Protein AF-A0A7J9QT42-F1 (afdb_monomer)

pLDDT: mean 83.22, std 17.64, range [26.28, 98.44]

Foldseek 3Di:
DDDDDDDDPPDPPPDPDPFDWDKDWDAWLVRQWIKIWTWTAADAQDKTWTKIATAGPVVRHGFAWWFKFKFKDFPPHTPGDRDPTDIGRRRIDGGDIDHHNDFGKMKMKMWTQDGPPHGDPIIMDIDIDGHDPPDPLDDQPLVLLVVLLCDLVVVDDPVVNLVVVLVCVVVSSDDAPDDDADADPDPDQDNVLSVVSNCSSVVNDDPNSNSVSVNVCVNNPVRDRPPPQPWWKKKWWKDFPDPPWDWTFMWIWTDGPLWIKIKTAQIATDDDPWKFKWQAQDQADPGIDTQGTDPDNGGMDMTTDHSPDDCVRRQKIWTAGPVVRDTSIITGIDTDDD

Secondary structure (DSSP, 8-state):
-------------------PPEEEEEE-TTSS-EEEEEE--PPTTSEEEEEEEEEETTTTEE--SEEEEEEEEETTEEEE-PPPPEEESSSEEEEEEEE--SSEEEEEEEEEEEETTEEEEEEEEEEEEEESS--------HHHHHHHHHHHTTSS-HHHHHHHHHHHHHTTSS-----PPP-----S--HHHHHHHHHHHTTSS-HHHHHHHHHHHHHTTSS-------EEEEEEEEEESSSSS-EEEEEEEEEETTEEEEEEEEEEE---SSEEEEEESSSSSSSEEEEEE---SBS-EEEEEPTT--TTT--EEEEEETTTTEEEEEEE-EEPP-

Nearest PDB structures (foldseek):
  1x5f-assembly1_A  TM=4.318E-01  e=1.222E-01  Homo sapiens
  7ad7-assembly1_B  TM=2.669E-01  e=3.971E-02  Homo sapiens
  1bpv-assembly1_A  TM=4.746E-01  e=1.098E+00  Homo sapiens
  6mol-assembly1_C  TM=3.872E-01  e=7.150E+00  Homo sapiens
  6mol-assembly1_B  TM=3.545E-01  e=5.185E+00  Homo sapiens

Radius of gyration: 27.99 Å; Cα contacts (8 Å, |Δi|>4): 703; chains: 1; bounding box: 62×61×81 Å

Mean predicted aligned error: 18.2 Å

Sequence (338 aa):
MNLLFLAAISLVMVGIMPAFAESQTHSTDGGTLDVKLDYDEIIPGELTTLRTDFINPQTQKTQVHIDWTFSVSKDGEIIWGPTQLSHTSEGFLKNLRYEFESEGLYTIEFGVEGILFQPIPQEVVSFDIAVGDVVPSSAIPEWIKNNAGWWADGTITDSDFLTGIQYLIQQDILSVPQTSVTEGQEKEIPDWIKNNAGWWSQGQISDDDFLNGIQYLIGIGLITVEQQLQTQTLAGEFEDADFIHKTSGTAIVTIAGDSKTLDLTNFETLNGPDLYVYMSADKSNKDFVELGRLDKFKGDQSYNMPDSVDIVKYHNVLIWCQAFGVLFGSAELSVVGN

Solvent-accessible surface area (backbone atoms only — not comparable to full-atom values): 18867 Å² total; per-residue (Å²): 144,84,85,81,82,79,84,78,82,80,78,82,75,84,69,84,74,76,88,65,64,49,74,51,74,46,56,25,60,75,58,72,33,29,40,34,42,36,32,60,85,62,53,64,68,39,77,37,55,47,32,34,39,33,25,29,69,90,76,75,40,71,35,44,27,34,30,33,31,43,32,36,25,45,89,90,40,78,78,39,68,68,47,73,83,39,78,32,70,77,14,51,38,83,78,43,65,51,62,45,75,54,68,41,61,31,39,38,38,38,38,38,41,26,48,72,90,38,78,49,78,78,29,44,36,72,47,80,43,58,24,61,94,44,72,64,80,61,78,73,56,67,73,57,34,53,52,28,31,34,41,46,75,61,78,41,52,71,69,58,52,47,52,50,52,39,50,32,40,75,67,72,61,41,86,64,76,89,71,72,70,46,100,48,93,65,88,69,85,60,68,67,49,42,50,39,28,34,36,35,45,68,54,70,42,53,72,65,65,40,42,55,43,52,40,49,37,32,20,38,59,78,33,75,69,82,76,75,50,70,66,49,43,30,38,16,60,37,38,50,60,50,96,79,33,51,26,37,33,36,42,34,37,44,33,40,73,78,47,37,38,39,37,33,38,75,23,37,41,65,89,64,98,42,40,28,36,30,36,9,60,51,104,56,92,84,54,66,46,81,58,43,69,60,88,60,54,58,47,68,51,74,38,67,45,64,72,87,63,55,59,84,59,32,34,23,42,34,40,34,28,67,88,76,74,43,70,33,19,39,18,59,51,41,78,58,85,130

Structure (mmCIF, N/CA/C/O backbone):
data_AF-A0A7J9QT42-F1
#
_entry.id   AF-A0A7J9QT42-F1
#
loop_
_atom_site.group_PDB
_atom_site.id
_atom_site.type_symbol
_atom_site.label_atom_id
_atom_site.label_alt_id
_atom_site.label_comp_id
_atom_site.label_asym_id
_atom_site.label_entity_id
_atom_site.label_seq_id
_atom_site.pdbx_PDB_ins_code
_atom_site.Cartn_x
_atom_site.Cartn_y
_atom_site.Cartn_z
_atom_site.occupancy
_atom_site.B_iso_or_equiv
_atom_site.auth_seq_id
_atom_site.auth_comp_id
_atom_site.auth_asym_id
_atom_site.auth_atom_id
_atom_site.pdbx_PDB_model_num
ATOM 1 N N . MET A 1 1 ? 20.328 31.662 38.751 1.00 43.38 1 MET A N 1
ATOM 2 C CA . MET A 1 1 ? 18.921 31.811 39.171 1.00 43.38 1 MET A CA 1
ATOM 3 C C . MET A 1 1 ? 18.332 33.000 38.431 1.00 43.38 1 MET A C 1
ATOM 5 O O . MET A 1 1 ? 18.681 34.121 38.767 1.00 43.38 1 MET A O 1
ATOM 9 N N . ASN A 1 2 ? 17.597 32.705 37.352 1.00 32.62 2 ASN A N 1
ATOM 10 C CA . ASN A 1 2 ? 16.559 33.494 36.663 1.00 32.62 2 ASN A CA 1
ATOM 11 C C . ASN A 1 2 ? 16.553 33.112 35.180 1.00 32.62 2 ASN A C 1
ATOM 13 O O . ASN A 1 2 ? 17.305 33.661 34.380 1.00 32.62 2 ASN A O 1
ATOM 17 N N . LEU A 1 3 ? 15.709 32.134 34.850 1.00 35.22 3 LEU A N 1
ATOM 18 C CA . LEU A 1 3 ? 15.287 31.852 33.485 1.00 35.22 3 LEU A CA 1
ATOM 19 C C . LEU A 1 3 ? 14.053 32.719 33.202 1.00 35.22 3 LEU A C 1
ATOM 21 O O . LEU A 1 3 ? 13.015 32.543 33.835 1.00 35.22 3 LEU A O 1
ATOM 25 N N . LEU A 1 4 ? 14.182 33.658 32.269 1.00 36.31 4 LEU A N 1
ATOM 26 C CA . LEU A 1 4 ? 13.060 34.275 31.567 1.00 36.31 4 LEU A CA 1
ATOM 27 C C . LEU A 1 4 ? 12.814 33.420 30.319 1.00 36.31 4 LEU A C 1
ATOM 29 O O . LEU A 1 4 ? 13.608 33.464 29.383 1.00 36.31 4 LEU A O 1
ATOM 33 N N . PHE A 1 5 ? 11.751 32.616 30.317 1.00 33.97 5 PHE A N 1
ATOM 34 C CA . PHE A 1 5 ? 11.263 31.971 29.099 1.00 33.97 5 PHE A CA 1
ATOM 35 C C . PHE A 1 5 ? 10.480 33.007 28.281 1.00 33.97 5 PHE A C 1
ATOM 37 O O . PHE A 1 5 ? 9.412 33.454 28.696 1.00 33.97 5 PHE A O 1
ATOM 44 N N . LEU A 1 6 ? 11.022 33.399 27.125 1.00 35.03 6 LEU A N 1
ATOM 45 C CA . LEU A 1 6 ? 10.239 34.002 26.048 1.00 35.03 6 LEU A CA 1
ATOM 46 C C . LEU A 1 6 ? 9.456 32.877 25.360 1.00 35.03 6 LEU A C 1
ATOM 48 O O . LEU A 1 6 ? 10.056 31.954 24.812 1.00 35.03 6 LEU A O 1
ATOM 52 N N . ALA A 1 7 ? 8.129 32.961 25.375 1.00 33.72 7 ALA A N 1
ATOM 53 C CA . ALA A 1 7 ? 7.276 32.128 24.541 1.00 33.72 7 ALA A CA 1
ATOM 54 C C . ALA A 1 7 ? 7.385 32.605 23.083 1.00 33.72 7 ALA A C 1
ATOM 56 O O . ALA A 1 7 ? 6.950 33.709 22.750 1.00 33.72 7 ALA A O 1
ATOM 57 N N . ALA A 1 8 ? 7.985 31.786 22.220 1.00 32.12 8 ALA A N 1
ATOM 58 C CA . ALA A 1 8 ? 7.904 31.955 20.777 1.00 32.12 8 ALA A CA 1
ATOM 59 C C . ALA A 1 8 ? 6.549 31.406 20.309 1.00 32.12 8 ALA A C 1
ATOM 61 O O . ALA A 1 8 ? 6.324 30.199 20.305 1.00 32.12 8 ALA A O 1
ATOM 62 N N . ILE A 1 9 ? 5.629 32.303 19.953 1.00 34.31 9 ILE A N 1
ATOM 63 C CA . ILE A 1 9 ? 4.395 31.951 19.249 1.00 34.31 9 ILE A CA 1
ATOM 64 C C . ILE A 1 9 ? 4.809 31.556 17.829 1.00 34.31 9 ILE A C 1
ATOM 66 O O . ILE A 1 9 ? 5.161 32.417 17.023 1.00 34.31 9 ILE A O 1
ATOM 70 N N . SER A 1 10 ? 4.820 30.253 17.548 1.00 29.72 10 SER A N 1
ATOM 71 C CA . SER A 1 10 ? 4.985 29.742 16.189 1.00 29.72 10 SER A CA 1
ATOM 72 C C . SER A 1 10 ? 3.700 30.031 15.414 1.00 29.72 10 SER A C 1
ATOM 74 O O . SER A 1 10 ? 2.659 29.418 15.643 1.00 29.72 10 SER A O 1
ATOM 76 N N . LEU A 1 11 ? 3.760 31.043 14.552 1.00 30.55 11 LEU A N 1
ATOM 77 C CA . LEU A 1 11 ? 2.724 31.372 13.587 1.00 30.55 11 LEU A CA 1
ATOM 78 C C . LEU A 1 11 ? 2.738 30.272 12.515 1.00 30.55 11 LEU A C 1
ATOM 80 O O . LEU A 1 11 ? 3.640 30.244 11.679 1.00 30.55 11 LEU A O 1
ATOM 84 N N . VAL A 1 12 ? 1.768 29.356 12.548 1.00 29.81 12 VAL A N 1
ATOM 85 C CA . VAL A 1 12 ? 1.554 28.393 11.460 1.00 29.81 12 VAL A CA 1
ATOM 86 C C . VAL A 1 12 ? 1.118 29.185 10.228 1.00 29.81 12 VAL A C 1
ATOM 88 O O . VAL A 1 12 ? -0.026 29.616 10.101 1.00 29.81 12 VAL A O 1
ATOM 91 N N . MET A 1 13 ? 2.079 29.441 9.346 1.00 26.28 13 MET A N 1
ATOM 92 C CA . MET A 1 13 ? 1.854 29.903 7.983 1.00 26.28 13 MET A CA 1
ATOM 93 C C . MET A 1 13 ? 1.121 28.773 7.252 1.00 26.28 13 MET A C 1
ATOM 95 O O . MET A 1 13 ? 1.737 27.782 6.869 1.00 26.28 13 MET A O 1
ATOM 99 N N . VAL A 1 14 ? -0.197 28.898 7.083 1.00 33.19 14 VAL A N 1
ATOM 100 C CA . VAL A 1 14 ? -0.946 28.083 6.118 1.00 33.19 14 VAL A CA 1
ATOM 101 C C . VAL A 1 14 ? -0.526 28.568 4.731 1.00 33.19 14 VAL A C 1
ATOM 103 O O . VAL A 1 14 ? -1.093 29.509 4.177 1.00 33.19 14 VAL A O 1
ATOM 106 N N . GLY A 1 15 ? 0.562 27.993 4.224 1.00 26.67 15 GLY A N 1
ATOM 107 C CA . GLY A 1 15 ? 0.967 28.143 2.837 1.00 26.67 15 GLY A CA 1
ATOM 108 C C . GLY A 1 15 ? 0.016 27.331 1.971 1.00 26.67 15 GLY A C 1
ATOM 109 O O . GLY A 1 15 ? -0.089 26.122 2.140 1.00 26.67 15 GLY A O 1
ATOM 110 N N . ILE A 1 16 ? -0.680 27.997 1.055 1.00 31.25 16 ILE A N 1
ATOM 111 C CA . ILE A 1 16 ? -1.372 27.344 -0.056 1.00 31.25 16 ILE A CA 1
ATOM 112 C C . ILE A 1 16 ? -0.267 26.666 -0.874 1.00 31.25 16 ILE A C 1
ATOM 114 O O . ILE A 1 16 ? 0.503 27.360 -1.542 1.00 31.25 16 ILE A O 1
ATOM 118 N N . MET A 1 17 ? -0.107 25.347 -0.750 1.00 28.53 17 MET A N 1
ATOM 119 C CA . MET A 1 17 ? 0.824 24.623 -1.612 1.00 28.53 17 MET A CA 1
ATOM 120 C C . MET A 1 17 ? 0.291 24.702 -3.049 1.00 28.53 17 MET A C 1
ATOM 122 O O . MET A 1 17 ? -0.900 24.468 -3.260 1.00 28.53 17 MET A O 1
ATOM 12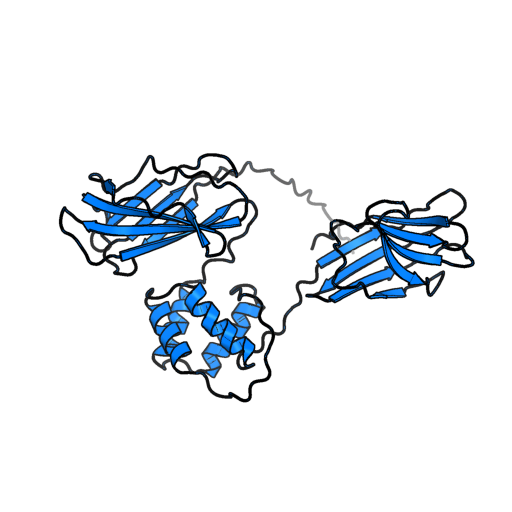6 N N . PRO A 1 18 ? 1.109 25.091 -4.039 1.00 33.00 18 PRO A N 1
ATOM 127 C CA . PRO A 1 18 ? 0.708 24.955 -5.430 1.00 33.00 18 PRO A CA 1
ATOM 128 C C . PRO A 1 18 ? 0.514 23.465 -5.736 1.00 33.00 18 PRO A C 1
ATOM 130 O O . PRO A 1 18 ? 1.342 22.653 -5.332 1.00 33.00 18 PRO A O 1
ATOM 133 N N . ALA A 1 19 ? -0.567 23.119 -6.438 1.00 41.44 19 ALA A N 1
ATOM 134 C CA . ALA A 1 19 ? -0.755 21.790 -7.010 1.00 41.44 19 ALA A CA 1
ATOM 135 C C . ALA A 1 19 ? 0.448 21.492 -7.918 1.00 41.44 19 ALA A C 1
ATOM 137 O O . ALA A 1 19 ? 0.629 22.142 -8.952 1.00 41.44 19 ALA A O 1
ATOM 138 N N . PHE A 1 20 ? 1.334 20.598 -7.485 1.00 47.94 20 PHE A N 1
ATOM 139 C CA . PHE A 1 20 ? 2.445 20.147 -8.310 1.00 47.94 20 PHE A CA 1
ATOM 140 C C . PHE A 1 20 ? 1.930 19.025 -9.209 1.00 47.94 20 PHE A C 1
ATOM 142 O O . PHE A 1 20 ? 1.307 18.088 -8.723 1.00 47.94 20 PHE A O 1
ATOM 149 N N . ALA A 1 21 ? 2.177 19.138 -10.515 1.00 62.53 21 ALA A N 1
ATOM 150 C CA . ALA A 1 21 ? 2.006 18.019 -11.430 1.00 62.53 21 ALA A CA 1
ATOM 151 C C . ALA A 1 21 ? 3.017 16.923 -11.061 1.00 62.53 21 ALA A C 1
ATOM 153 O O . ALA A 1 21 ? 4.202 17.219 -10.869 1.00 62.53 21 ALA A O 1
ATOM 154 N N . GLU A 1 22 ? 2.553 15.684 -10.958 1.00 75.81 22 GLU A N 1
ATOM 155 C CA . GLU A 1 22 ? 3.405 14.519 -10.767 1.00 75.81 22 GLU A CA 1
ATOM 156 C C . GLU A 1 22 ? 4.055 14.132 -12.101 1.00 75.81 22 GLU A C 1
ATOM 158 O O . GLU A 1 22 ? 3.459 14.299 -13.168 1.00 75.81 22 GLU A O 1
ATOM 163 N N . SER A 1 23 ? 5.305 13.667 -12.050 1.00 83.94 23 SER A N 1
ATOM 164 C CA . SER A 1 23 ? 6.109 13.334 -13.228 1.00 83.94 23 SER A CA 1
ATOM 165 C C . SER A 1 23 ? 6.938 12.086 -12.957 1.00 83.94 23 SER A C 1
ATOM 167 O O . SER A 1 23 ? 7.770 12.086 -12.052 1.00 83.94 23 SER A O 1
ATOM 169 N N . GLN A 1 24 ? 6.793 11.075 -13.807 1.00 85.19 24 GLN A N 1
ATOM 170 C CA . GLN A 1 24 ? 7.558 9.828 -13.764 1.00 85.19 24 GLN A CA 1
ATOM 171 C C . GLN A 1 24 ? 8.215 9.578 -15.130 1.00 85.19 24 GLN A C 1
ATOM 173 O O . GLN A 1 24 ? 7.735 10.048 -16.163 1.00 85.19 24 GLN A O 1
ATOM 178 N N . THR A 1 25 ? 9.359 8.895 -15.171 1.00 88.44 25 THR A N 1
ATOM 179 C CA . THR A 1 25 ? 10.014 8.512 -16.434 1.00 88.44 25 THR A CA 1
ATOM 180 C C . THR A 1 25 ? 10.670 7.157 -16.273 1.00 88.44 25 THR A C 1
ATOM 182 O O . THR A 1 25 ? 11.618 7.037 -15.503 1.00 88.44 25 THR A O 1
ATOM 185 N N . HIS A 1 26 ? 10.172 6.163 -17.001 1.00 84.81 26 HIS A N 1
ATOM 186 C CA . HIS A 1 26 ? 10.660 4.786 -16.969 1.00 84.81 26 HIS A CA 1
ATOM 187 C C . HIS A 1 26 ? 11.085 4.362 -18.374 1.00 84.81 26 HIS A C 1
ATOM 189 O O . HIS A 1 26 ? 10.510 4.818 -19.364 1.00 84.81 26 HIS A O 1
ATOM 195 N N . SER A 1 27 ? 12.087 3.494 -18.467 1.00 84.94 27 SER A N 1
ATOM 196 C CA . SER A 1 27 ? 12.436 2.849 -19.731 1.00 84.94 27 SER A CA 1
ATOM 197 C C . SER A 1 27 ? 11.481 1.691 -20.005 1.00 84.94 27 SER A C 1
ATOM 199 O O . SER A 1 27 ? 10.992 1.050 -19.075 1.00 84.94 27 SER A O 1
ATOM 201 N N . THR A 1 28 ? 11.226 1.412 -21.279 1.00 84.88 28 THR A N 1
ATOM 202 C CA . THR A 1 28 ? 10.598 0.155 -21.681 1.00 84.88 28 THR A CA 1
ATOM 203 C C . THR A 1 28 ? 11.476 -1.032 -21.284 1.00 84.88 28 THR A C 1
ATOM 205 O O . THR A 1 28 ? 12.697 -0.899 -21.185 1.00 84.88 28 THR A O 1
ATOM 208 N N . ASP A 1 29 ? 10.875 -2.199 -21.069 1.00 76.94 29 ASP A N 1
ATOM 209 C CA . ASP A 1 29 ? 11.569 -3.440 -20.688 1.00 76.94 29 ASP A CA 1
ATOM 210 C C . ASP A 1 29 ? 12.651 -3.879 -21.698 1.00 76.94 29 ASP A C 1
ATOM 212 O O . ASP A 1 29 ? 13.685 -4.433 -21.318 1.00 76.94 29 ASP A O 1
ATOM 216 N N . GLY A 1 30 ? 12.467 -3.579 -22.987 1.00 77.56 30 GLY A N 1
ATOM 217 C CA . GLY A 1 30 ? 13.496 -3.750 -24.019 1.00 77.56 30 GLY A CA 1
ATOM 218 C C . GLY A 1 30 ? 14.500 -2.593 -24.125 1.00 77.56 30 GLY A C 1
ATOM 219 O O . GLY A 1 30 ? 15.483 -2.695 -24.862 1.00 77.56 30 GLY A O 1
ATOM 220 N N . GLY A 1 31 ? 14.292 -1.501 -23.384 1.00 81.44 31 GLY A N 1
ATOM 221 C CA . GLY A 1 31 ? 15.165 -0.328 -23.326 1.00 81.44 31 GLY A CA 1
ATOM 222 C C . GLY A 1 31 ? 15.189 0.504 -24.609 1.00 81.44 31 GLY A C 1
ATOM 223 O O . GLY A 1 31 ? 16.069 1.355 -24.776 1.00 81.44 31 GLY A O 1
ATOM 224 N N . THR A 1 32 ? 14.266 0.261 -25.545 1.00 90.12 32 THR A N 1
ATOM 225 C CA . THR A 1 32 ? 14.218 0.995 -26.814 1.00 90.12 32 THR A CA 1
ATOM 226 C C . THR A 1 32 ? 13.742 2.434 -26.614 1.00 90.12 32 THR A C 1
ATOM 228 O O . THR A 1 32 ? 14.185 3.329 -27.345 1.00 90.12 32 THR A O 1
ATOM 231 N N . LEU A 1 33 ? 12.874 2.680 -25.627 1.00 91.88 33 LEU A N 1
ATOM 232 C CA . LEU A 1 33 ? 12.333 4.002 -25.316 1.00 91.88 33 LEU A CA 1
ATOM 233 C C . LEU A 1 33 ? 12.404 4.310 -23.824 1.00 91.88 33 LEU A C 1
ATOM 235 O O . LEU A 1 33 ? 12.194 3.436 -22.995 1.00 91.88 33 LEU A O 1
ATOM 239 N N . ASP A 1 34 ? 12.600 5.586 -23.506 1.00 89.50 34 ASP A N 1
ATOM 240 C CA . ASP A 1 34 ? 12.162 6.153 -22.233 1.00 89.50 34 ASP A CA 1
ATOM 241 C C . ASP A 1 34 ? 10.754 6.721 -22.436 1.00 89.50 34 ASP A C 1
ATOM 243 O O . ASP A 1 34 ? 10.485 7.396 -23.432 1.00 89.50 34 ASP A O 1
ATOM 247 N N . VAL A 1 35 ? 9.843 6.471 -21.504 1.00 93.00 35 VAL A N 1
ATOM 248 C CA . VAL A 1 35 ? 8.490 7.024 -21.520 1.00 93.00 35 VAL A CA 1
ATOM 249 C C . VAL A 1 35 ? 8.325 7.908 -20.302 1.00 93.00 35 VAL A C 1
ATOM 251 O O . VAL A 1 35 ? 8.530 7.480 -19.169 1.00 93.00 35 VAL A O 1
ATOM 254 N N . LY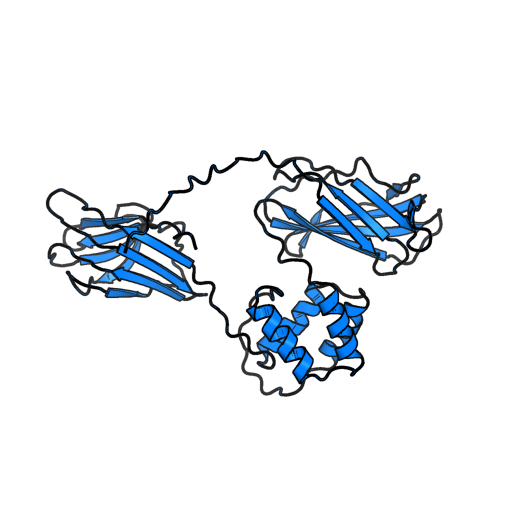S A 1 36 ? 7.975 9.168 -20.544 1.00 93.19 36 LYS A N 1
ATOM 255 C CA . LYS A 1 36 ? 7.668 10.141 -19.502 1.00 93.19 36 LYS A CA 1
ATOM 256 C C . LYS A 1 36 ? 6.164 10.280 -19.367 1.00 93.19 36 LYS A C 1
ATOM 258 O O . LYS A 1 36 ? 5.483 10.467 -20.371 1.00 93.19 36 LYS A O 1
ATOM 263 N N . LEU A 1 37 ? 5.672 10.235 -18.137 1.00 93.69 37 LEU A N 1
ATOM 264 C CA . LEU A 1 37 ? 4.279 10.450 -17.782 1.00 93.69 37 LEU A CA 1
ATOM 265 C C . LEU A 1 37 ? 4.177 11.660 -16.853 1.00 93.69 37 LEU A C 1
ATOM 267 O O . LEU A 1 37 ? 4.793 11.668 -15.792 1.00 93.69 37 LEU A O 1
ATOM 271 N N . ASP A 1 38 ? 3.367 12.646 -17.232 1.00 90.75 38 ASP A N 1
ATOM 272 C CA . ASP A 1 38 ? 2.987 13.771 -16.382 1.00 90.75 38 ASP A CA 1
ATOM 273 C C . ASP A 1 38 ? 1.472 13.793 -16.163 1.00 90.75 38 ASP A C 1
ATOM 275 O O . ASP A 1 38 ? 0.692 13.703 -17.118 1.00 90.75 38 ASP A O 1
ATOM 279 N N . TYR A 1 39 ? 1.042 14.033 -14.929 1.00 91.31 39 TYR A N 1
ATOM 280 C CA . TYR A 1 39 ? -0.367 14.227 -14.596 1.00 91.31 39 TYR A CA 1
ATOM 281 C C . TYR A 1 39 ? -0.543 15.254 -13.480 1.00 91.31 39 TYR A C 1
ATOM 283 O O . TYR A 1 39 ? 0.368 15.527 -12.707 1.00 91.31 39 TYR A O 1
ATOM 291 N N . ASP A 1 40 ? -1.704 15.899 -13.464 1.00 86.81 40 ASP A N 1
ATOM 292 C CA . ASP A 1 40 ? -2.096 16.784 -12.366 1.00 86.81 40 ASP A CA 1
ATOM 293 C C . ASP A 1 40 ? -2.771 15.950 -11.264 1.00 86.81 40 ASP A C 1
ATOM 295 O O . ASP A 1 40 ? -3.050 14.770 -11.476 1.00 86.81 40 ASP A O 1
ATOM 299 N N . GLU A 1 41 ? -3.045 16.558 -10.110 1.00 83.88 41 GLU A N 1
ATOM 300 C CA . GLU A 1 41 ? -3.772 15.915 -9.007 1.00 83.88 41 GLU A CA 1
ATOM 301 C C . GLU A 1 41 ? -5.000 15.132 -9.504 1.00 83.88 41 GLU A C 1
ATOM 303 O O . GLU A 1 41 ? -5.803 15.637 -10.297 1.00 83.88 41 GLU A O 1
ATOM 308 N N . ILE A 1 42 ? -5.126 13.885 -9.047 1.00 88.06 42 ILE A N 1
ATOM 309 C CA . ILE A 1 42 ? -6.192 12.980 -9.470 1.00 88.06 42 ILE A CA 1
ATOM 310 C C . ILE A 1 42 ? -7.343 13.064 -8.480 1.00 88.06 42 ILE A C 1
ATOM 312 O O . ILE A 1 42 ? -7.198 12.712 -7.311 1.00 88.06 42 ILE A O 1
ATOM 316 N N . ILE A 1 43 ? -8.506 13.469 -8.982 1.00 87.06 43 ILE A N 1
ATOM 317 C CA . ILE A 1 43 ? -9.758 13.484 -8.230 1.00 87.06 43 ILE A CA 1
ATOM 318 C C . ILE A 1 43 ? -10.565 12.242 -8.639 1.00 87.06 43 ILE A C 1
ATOM 320 O O . ILE A 1 43 ? -10.905 12.116 -9.820 1.00 87.06 43 ILE A O 1
ATOM 324 N N . PRO A 1 44 ? -10.879 11.317 -7.709 1.00 89.19 44 PRO A N 1
ATOM 325 C CA . PRO A 1 44 ? -11.696 10.149 -8.019 1.00 89.19 44 PRO A CA 1
ATOM 326 C C . PRO A 1 44 ? -13.034 10.520 -8.674 1.00 89.19 44 PRO A C 1
ATOM 328 O O . PRO A 1 44 ? -13.746 11.405 -8.196 1.00 89.19 44 PRO A O 1
ATOM 331 N N . GLY A 1 45 ? -13.387 9.831 -9.759 1.00 87.25 45 GLY A N 1
ATOM 332 C CA . GLY A 1 45 ? -14.597 10.086 -10.549 1.00 87.25 45 GLY A CA 1
ATOM 333 C C . GLY A 1 45 ? -14.510 11.291 -11.496 1.00 87.25 45 GLY A C 1
ATOM 334 O O . GLY A 1 45 ? -15.510 11.654 -12.115 1.00 87.25 45 GLY A O 1
ATOM 335 N N . GLU A 1 46 ? -13.340 11.926 -11.631 1.00 93.19 46 GLU A N 1
ATOM 336 C CA . GLU A 1 46 ? -13.083 12.942 -12.655 1.00 93.19 46 GLU A CA 1
ATOM 337 C C . GLU A 1 46 ? -12.079 12.449 -13.711 1.00 93.19 46 GLU A C 1
ATOM 339 O O . GLU A 1 46 ? -11.227 11.594 -13.468 1.00 93.19 46 GLU A O 1
ATOM 344 N N . LEU A 1 47 ? -12.178 13.002 -14.926 1.00 94.56 47 LEU A N 1
ATOM 345 C CA . LEU A 1 47 ? -11.238 12.700 -16.007 1.00 94.56 47 LEU A CA 1
ATOM 346 C C . LEU A 1 47 ? -9.892 13.391 -15.767 1.00 94.56 47 LEU A C 1
ATOM 348 O O . LEU A 1 47 ? -9.769 14.604 -15.958 1.00 94.56 47 LEU A O 1
ATOM 352 N N . THR A 1 48 ? -8.856 12.600 -15.509 1.00 93.25 48 THR A N 1
ATOM 353 C CA . THR A 1 48 ? -7.467 13.063 -15.445 1.00 93.25 48 THR A CA 1
ATOM 354 C C . THR A 1 48 ? -6.829 13.023 -16.827 1.00 93.25 48 THR A C 1
ATOM 356 O O . THR A 1 48 ? -7.014 12.075 -17.591 1.00 93.25 48 THR A O 1
ATOM 359 N N . THR A 1 49 ? -6.052 14.055 -17.170 1.00 94.75 49 THR A N 1
ATOM 360 C CA . THR A 1 49 ? -5.220 14.044 -18.384 1.00 94.75 49 THR A CA 1
ATOM 361 C C . THR A 1 49 ? -3.850 13.452 -18.077 1.00 94.75 49 THR A C 1
ATOM 363 O O . THR A 1 49 ? -3.105 14.010 -17.278 1.00 94.75 49 THR A O 1
ATOM 366 N N . LEU A 1 50 ? -3.518 12.364 -18.768 1.00 95.19 50 LEU A N 1
ATOM 367 C CA . LEU A 1 50 ? -2.232 11.678 -18.706 1.00 95.19 50 LEU A CA 1
ATOM 368 C C . LEU A 1 50 ? -1.389 12.151 -19.892 1.00 95.19 50 LEU A C 1
ATOM 370 O O . LEU A 1 50 ? -1.669 11.813 -21.043 1.00 95.19 50 LEU A O 1
ATOM 374 N N . ARG A 1 51 ? -0.405 13.013 -19.637 1.00 94.94 51 ARG A N 1
ATOM 375 C CA . ARG A 1 51 ? 0.481 13.543 -20.678 1.00 94.94 51 ARG A CA 1
ATOM 376 C C . ARG A 1 51 ? 1.669 12.606 -20.809 1.00 94.94 51 ARG A C 1
ATOM 378 O O . ARG A 1 51 ? 2.380 12.392 -19.836 1.00 94.94 51 ARG A O 1
ATOM 385 N N . THR A 1 52 ? 1.876 12.062 -22.000 1.00 96.31 52 THR A N 1
ATOM 386 C CA . THR A 1 52 ? 2.926 11.060 -22.228 1.00 96.31 52 THR A CA 1
ATOM 387 C C . THR A 1 52 ? 3.892 11.532 -23.301 1.00 96.31 52 THR A C 1
ATOM 389 O O . THR A 1 52 ? 3.434 11.916 -24.375 1.00 96.31 52 THR A O 1
ATOM 392 N N . ASP A 1 53 ? 5.199 11.459 -23.059 1.00 96.81 53 ASP A N 1
ATOM 393 C CA . ASP A 1 53 ? 6.247 11.681 -24.061 1.00 96.81 53 ASP A CA 1
ATOM 394 C C . ASP A 1 53 ? 7.059 10.394 -24.255 1.00 96.81 53 ASP A C 1
ATOM 396 O O . ASP A 1 53 ? 7.562 9.818 -23.294 1.00 96.81 53 ASP A O 1
ATOM 400 N N . PHE A 1 54 ? 7.232 9.967 -25.505 1.00 97.69 54 PHE A N 1
ATOM 401 C CA . PHE A 1 54 ? 8.141 8.884 -25.873 1.00 97.69 54 PHE A CA 1
ATOM 402 C C . PHE A 1 54 ? 9.488 9.489 -26.253 1.00 97.69 54 PHE A C 1
ATOM 404 O O . PHE A 1 54 ? 9.565 10.390 -27.090 1.00 97.69 54 PHE A O 1
ATOM 411 N N . ILE A 1 55 ? 10.565 9.013 -25.645 1.00 96.44 55 ILE A N 1
ATOM 412 C CA . ILE A 1 55 ? 11.896 9.609 -25.705 1.00 96.44 55 ILE A CA 1
ATOM 413 C C . ILE A 1 55 ? 12.883 8.537 -26.156 1.00 96.44 55 ILE A C 1
ATOM 415 O O . ILE A 1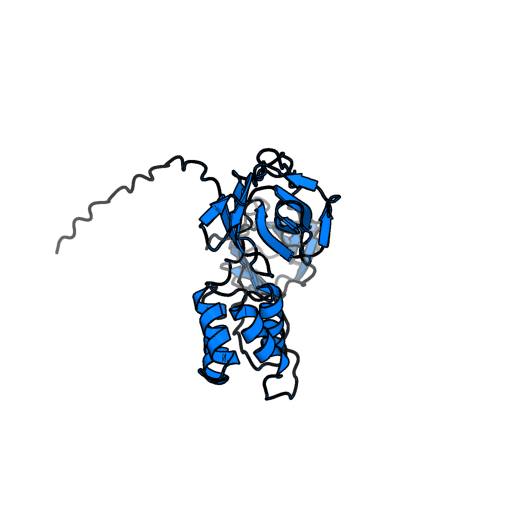 55 ? 12.872 7.403 -25.695 1.00 96.44 55 ILE A O 1
ATOM 419 N N . ASN A 1 56 ? 13.767 8.901 -27.076 1.00 94.75 56 ASN A N 1
ATOM 420 C CA . ASN A 1 56 ? 14.881 8.051 -27.454 1.00 94.75 56 ASN A CA 1
ATOM 421 C C . ASN A 1 56 ? 15.991 8.167 -26.386 1.00 94.75 56 ASN A C 1
ATOM 423 O O . ASN A 1 56 ? 16.584 9.250 -26.275 1.00 94.75 56 ASN A O 1
ATOM 427 N N . PRO A 1 57 ? 16.337 7.088 -25.660 1.00 82.38 57 PRO A N 1
ATOM 428 C CA . PRO A 1 57 ? 17.244 7.150 -24.510 1.00 82.38 57 PRO A CA 1
ATOM 429 C C . PRO A 1 57 ? 18.671 7.573 -24.888 1.00 82.38 57 PRO A C 1
ATOM 431 O O . PRO A 1 57 ? 19.386 8.190 -24.100 1.00 82.38 57 PRO A O 1
ATOM 434 N N . GLN A 1 58 ? 19.105 7.318 -26.126 1.00 89.25 58 GLN A N 1
ATOM 435 C CA . GLN A 1 58 ? 20.453 7.683 -26.576 1.00 89.25 58 GLN A CA 1
ATOM 436 C C . GLN A 1 58 ? 20.572 9.168 -26.917 1.00 89.25 58 GLN A C 1
ATOM 438 O O . GLN A 1 58 ? 21.603 9.796 -26.677 1.00 89.25 58 GLN A O 1
ATOM 443 N N . THR A 1 59 ? 19.533 9.731 -27.534 1.00 94.06 59 THR A N 1
ATOM 444 C CA . THR A 1 59 ? 19.560 11.119 -28.019 1.00 94.06 59 THR A CA 1
ATOM 445 C C . THR A 1 59 ? 18.883 12.103 -27.075 1.00 94.06 59 THR A C 1
ATOM 447 O O . THR A 1 59 ? 19.077 13.308 -27.250 1.00 94.06 59 THR A O 1
ATOM 450 N N . GLN A 1 60 ? 18.113 11.604 -26.101 1.00 92.38 60 GLN A N 1
ATOM 451 C CA . GLN A 1 60 ? 17.318 12.388 -25.152 1.00 92.38 60 GLN A CA 1
ATOM 452 C C . GLN A 1 60 ? 16.343 13.344 -25.860 1.00 92.38 60 GLN A C 1
ATOM 454 O O . GLN A 1 60 ? 16.080 14.464 -25.422 1.00 92.38 60 GLN A O 1
ATOM 459 N N . LYS A 1 61 ? 15.837 12.914 -27.020 1.00 94.50 61 LYS A N 1
ATOM 460 C CA . LYS A 1 61 ? 14.858 13.639 -27.836 1.00 94.50 61 LYS A CA 1
ATOM 461 C C . LYS A 1 61 ? 13.599 12.811 -27.993 1.00 94.50 61 LYS A C 1
ATOM 463 O O . LYS A 1 61 ? 13.671 11.586 -28.002 1.00 94.50 61 LYS A O 1
ATOM 468 N N . THR A 1 62 ? 12.478 13.493 -28.204 1.00 95.56 62 THR A N 1
ATOM 469 C CA . THR A 1 62 ? 11.198 12.859 -28.523 1.00 95.56 62 THR A CA 1
ATOM 470 C C . THR A 1 62 ? 11.349 11.892 -29.696 1.00 95.56 62 THR A C 1
ATOM 472 O O . THR A 1 62 ? 11.829 12.273 -30.770 1.00 95.56 62 THR A O 1
ATOM 475 N N . GLN A 1 63 ? 10.931 10.647 -29.489 1.00 97.44 63 GLN A N 1
ATOM 476 C CA . GLN A 1 63 ? 10.851 9.636 -30.523 1.00 97.44 63 GLN A CA 1
ATOM 477 C C . GLN A 1 63 ? 9.491 9.737 -31.212 1.00 97.44 63 GLN A C 1
ATOM 479 O O . GLN A 1 63 ? 8.447 9.444 -30.642 1.00 97.44 63 GLN A O 1
ATOM 484 N N . VAL A 1 64 ? 9.517 10.157 -32.471 1.00 96.06 64 VAL A N 1
ATOM 485 C CA . VAL A 1 64 ? 8.326 10.281 -33.317 1.00 96.06 64 VAL A CA 1
ATOM 486 C C . VAL A 1 64 ? 7.895 8.929 -33.886 1.00 96.06 64 VAL A C 1
ATOM 488 O O . VAL A 1 64 ? 8.720 8.017 -34.010 1.00 96.06 64 VAL A O 1
ATOM 491 N N . HIS A 1 65 ? 6.635 8.853 -34.326 1.00 96.62 65 HIS A N 1
ATOM 492 C CA . HIS A 1 65 ? 6.036 7.685 -34.983 1.00 96.62 65 HIS A CA 1
ATOM 493 C C . HIS A 1 65 ? 6.080 6.418 -34.127 1.00 96.62 65 HIS A C 1
ATOM 495 O O . HIS A 1 65 ? 6.799 5.483 -34.465 1.00 96.62 65 HIS A O 1
ATOM 501 N N . ILE A 1 66 ? 5.298 6.406 -33.049 1.00 98.12 66 ILE A N 1
ATOM 502 C CA . ILE A 1 66 ? 5.170 5.273 -32.126 1.00 98.12 66 ILE A CA 1
ATOM 503 C C . ILE A 1 66 ? 3.841 4.562 -32.359 1.00 98.12 66 ILE A C 1
ATOM 505 O O . ILE A 1 66 ? 2.801 5.227 -32.381 1.00 98.12 66 ILE A O 1
ATOM 509 N N . ASP A 1 67 ? 3.883 3.237 -32.484 1.00 97.31 67 ASP A N 1
ATOM 510 C CA . ASP A 1 67 ? 2.714 2.360 -32.403 1.00 97.31 67 ASP A CA 1
ATOM 511 C C . ASP A 1 67 ? 2.589 1.831 -30.968 1.00 97.31 67 ASP A C 1
ATOM 513 O O . ASP A 1 67 ? 3.519 1.198 -30.463 1.00 97.31 67 ASP A O 1
ATOM 517 N N . TRP A 1 68 ? 1.470 2.123 -30.303 1.00 97.44 68 TRP A N 1
ATOM 518 C CA . TRP A 1 68 ? 1.291 1.907 -28.867 1.00 97.44 68 TRP A CA 1
ATOM 519 C C . TRP A 1 68 ? -0.095 1.377 -28.487 1.00 97.44 68 TRP A C 1
ATOM 521 O O . TRP A 1 68 ? -1.092 1.603 -29.185 1.00 97.44 68 TRP A O 1
ATOM 531 N N . THR A 1 69 ? -0.155 0.710 -27.340 1.00 97.19 69 THR A N 1
ATOM 532 C CA . THR A 1 69 ? -1.374 0.318 -26.625 1.00 97.19 69 THR A CA 1
ATOM 533 C C . THR A 1 69 ? -1.366 0.918 -25.221 1.00 97.19 69 THR A C 1
ATOM 535 O O . THR A 1 69 ? -0.331 1.377 -24.740 1.00 97.19 69 THR A O 1
ATOM 538 N N . PHE A 1 70 ? -2.530 0.962 -24.578 1.00 97.06 70 PHE A N 1
ATOM 539 C CA . PHE A 1 70 ? -2.674 1.453 -23.210 1.00 97.06 70 PHE A CA 1
ATOM 540 C C . PHE A 1 70 ? -3.643 0.575 -22.423 1.00 97.06 70 PHE A C 1
ATOM 542 O O . PHE A 1 70 ? -4.695 0.199 -22.947 1.00 97.06 70 PHE A O 1
ATOM 549 N N . SER A 1 71 ? -3.304 0.273 -21.177 1.00 92.62 71 SER A N 1
ATOM 550 C CA . SER A 1 71 ? -4.166 -0.431 -20.223 1.00 92.62 71 SER A CA 1
ATOM 551 C C . SER A 1 71 ? -4.039 0.164 -18.832 1.00 92.62 71 SER A C 1
ATOM 553 O O . SER A 1 71 ? -3.050 0.815 -18.501 1.00 92.62 71 SER A O 1
ATOM 555 N N . VAL A 1 72 ? -5.067 -0.077 -18.023 1.00 94.12 72 VAL A N 1
ATOM 556 C CA . VAL A 1 72 ? -5.106 0.292 -16.613 1.00 94.12 72 VAL A CA 1
ATOM 557 C C . VAL A 1 72 ? -5.483 -0.935 -15.800 1.00 94.12 72 VAL A C 1
ATOM 559 O O . VAL A 1 72 ? -6.472 -1.613 -16.095 1.00 94.12 72 VAL A O 1
ATOM 562 N N . SER A 1 73 ? -4.707 -1.176 -14.756 1.00 85.31 73 SER A N 1
ATOM 563 C CA . SER A 1 73 ? -4.927 -2.208 -13.757 1.00 85.31 73 SER A CA 1
ATOM 564 C C . SER A 1 73 ? -5.137 -1.576 -12.387 1.00 85.31 73 SER A C 1
ATOM 566 O O . SER A 1 73 ? -4.622 -0.493 -12.107 1.00 85.31 73 SER A O 1
ATOM 568 N N . LYS A 1 74 ? -5.885 -2.263 -11.530 1.00 81.81 74 LYS A N 1
ATOM 569 C CA . LYS A 1 74 ? -6.035 -1.939 -10.111 1.00 81.81 74 LYS A CA 1
ATOM 570 C C . LYS A 1 74 ? -5.911 -3.233 -9.319 1.00 81.81 74 LYS A C 1
ATOM 572 O O . LYS A 1 74 ? -6.495 -4.236 -9.718 1.00 81.81 74 LYS A O 1
ATOM 577 N N . ASP A 1 75 ? -5.125 -3.219 -8.245 1.00 70.44 75 ASP A N 1
ATOM 578 C CA . ASP A 1 75 ? -4.886 -4.395 -7.391 1.00 70.44 75 ASP A CA 1
ATOM 579 C C . ASP A 1 75 ? -4.422 -5.644 -8.183 1.00 70.44 75 ASP A C 1
ATOM 581 O O . ASP A 1 75 ? -4.787 -6.777 -7.877 1.00 70.44 75 ASP A O 1
ATOM 585 N N . GLY A 1 76 ? -3.633 -5.432 -9.246 1.00 68.81 76 GLY A N 1
ATOM 586 C CA . GLY A 1 76 ? -3.115 -6.492 -10.122 1.00 68.81 76 GLY A CA 1
ATOM 587 C C . GLY A 1 76 ? -4.096 -7.024 -11.178 1.00 68.81 76 GLY A C 1
ATOM 588 O O . GLY A 1 76 ? -3.702 -7.836 -12.015 1.00 68.81 76 GLY A O 1
ATOM 589 N N . GLU A 1 77 ? -5.349 -6.560 -11.200 1.00 74.88 77 GLU A N 1
ATOM 590 C CA . GLU A 1 77 ? -6.334 -6.931 -12.221 1.00 74.88 77 GLU A CA 1
ATOM 591 C C . GLU A 1 77 ? -6.483 -5.831 -13.279 1.00 74.88 77 GLU A C 1
ATOM 593 O O . GLU A 1 77 ? -6.658 -4.658 -12.949 1.00 74.88 77 GLU A O 1
ATOM 598 N N . ILE A 1 78 ? -6.459 -6.200 -14.567 1.00 81.62 78 ILE A N 1
ATOM 599 C CA . ILE A 1 78 ? -6.736 -5.261 -15.667 1.00 81.62 78 ILE A CA 1
ATOM 600 C C . ILE A 1 78 ? -8.211 -4.862 -15.606 1.00 81.62 78 ILE A C 1
ATOM 602 O O . ILE A 1 78 ? -9.099 -5.671 -15.883 1.00 81.62 78 ILE A O 1
ATOM 606 N N . ILE A 1 79 ? -8.465 -3.593 -15.301 1.00 89.88 79 ILE A N 1
ATOM 607 C CA . ILE A 1 79 ? -9.813 -3.015 -15.245 1.00 89.88 79 ILE A CA 1
ATOM 608 C C . ILE A 1 79 ? -10.191 -2.306 -16.548 1.00 89.88 79 ILE A C 1
ATOM 610 O O . ILE A 1 79 ? -11.373 -2.103 -16.827 1.00 89.88 79 ILE A O 1
ATOM 614 N N . TRP A 1 80 ? -9.202 -1.954 -17.375 1.00 93.50 80 TRP A N 1
ATOM 615 C CA . TRP A 1 80 ? -9.432 -1.316 -18.663 1.00 93.50 80 TRP A CA 1
ATOM 616 C C . TRP A 1 80 ? -8.305 -1.596 -19.665 1.00 93.50 80 TRP A C 1
ATOM 618 O O . TRP A 1 80 ? -7.123 -1.568 -19.329 1.00 93.50 80 TRP A O 1
ATOM 628 N N . GLY A 1 81 ? -8.670 -1.802 -20.931 1.00 93.12 81 GLY A N 1
ATOM 629 C CA . GLY A 1 81 ? -7.723 -2.101 -22.006 1.00 93.12 81 GLY A CA 1
ATOM 630 C C . GLY A 1 81 ? -7.293 -3.580 -22.063 1.00 93.12 81 GLY A C 1
ATOM 631 O O . GLY A 1 81 ? -8.004 -4.439 -21.536 1.00 93.12 81 GLY A O 1
ATOM 632 N N . PRO A 1 82 ? -6.175 -3.892 -22.749 1.00 91.12 82 PRO A N 1
ATOM 633 C CA . PRO A 1 82 ? -5.392 -2.969 -23.573 1.00 91.12 82 PRO A CA 1
ATOM 634 C C . PRO A 1 82 ? -6.204 -2.422 -24.756 1.00 91.12 82 PRO A C 1
ATOM 636 O O . PRO A 1 82 ? -7.102 -3.081 -25.288 1.00 91.12 82 PRO A O 1
ATOM 639 N N . THR A 1 83 ? -5.920 -1.189 -25.173 1.00 94.25 83 THR A N 1
ATOM 640 C CA . THR A 1 83 ? -6.533 -0.605 -26.375 1.00 94.25 83 THR A CA 1
ATOM 641 C C . THR A 1 83 ? -6.134 -1.357 -27.643 1.00 94.25 83 THR A C 1
ATOM 643 O O . THR A 1 83 ? -5.135 -2.069 -27.689 1.00 94.25 83 THR A O 1
ATOM 646 N N . GLN A 1 84 ? -6.867 -1.119 -28.735 1.00 94.62 84 GLN A N 1
ATOM 647 C CA . GLN A 1 84 ? -6.336 -1.429 -30.063 1.00 94.62 84 GLN A CA 1
ATOM 648 C C . GLN A 1 84 ? -5.062 -0.619 -30.328 1.00 94.62 84 GLN A C 1
ATOM 650 O O . GLN A 1 84 ? -4.929 0.515 -29.849 1.00 94.62 84 GLN A O 1
ATOM 655 N N . LEU A 1 85 ? -4.165 -1.201 -31.127 1.00 96.06 85 LEU A N 1
ATOM 656 C CA . LEU A 1 85 ? -2.921 -0.561 -31.532 1.00 96.06 85 LEU A CA 1
ATOM 657 C C . LEU A 1 85 ? -3.208 0.801 -32.172 1.00 96.06 85 LEU A C 1
ATOM 659 O O . LEU A 1 85 ? -3.969 0.915 -33.137 1.00 96.06 85 LEU A O 1
ATOM 663 N N . SER A 1 86 ? -2.609 1.832 -31.595 1.00 95.50 86 SER A N 1
ATOM 664 C CA . SER A 1 86 ? -2.772 3.230 -31.974 1.00 95.50 86 SER A CA 1
ATOM 665 C C . SER A 1 86 ? -1.433 3.814 -32.408 1.00 95.50 86 SER A C 1
ATOM 667 O O . SER A 1 86 ? -0.389 3.289 -32.055 1.00 95.50 86 SER A O 1
ATOM 669 N N . HIS A 1 87 ? -1.449 4.912 -33.169 1.00 95.94 87 HIS A N 1
ATOM 670 C CA . HIS A 1 87 ? -0.231 5.539 -33.691 1.00 95.94 87 HIS A CA 1
ATOM 671 C C . HIS A 1 87 ? -0.141 7.011 -33.284 1.00 95.94 87 HIS A C 1
ATOM 673 O O . HIS A 1 87 ? -1.097 7.765 -33.481 1.00 95.94 87 HIS A O 1
ATOM 679 N N . THR A 1 88 ? 1.017 7.456 -32.788 1.00 96.62 88 THR A N 1
ATOM 680 C CA . THR A 1 88 ? 1.339 8.887 -32.635 1.00 96.62 88 THR A CA 1
ATOM 681 C C . THR A 1 88 ? 2.488 9.292 -33.548 1.00 96.62 88 THR A C 1
ATOM 683 O O . THR A 1 88 ? 3.587 8.752 -33.471 1.00 96.62 88 THR A O 1
ATOM 686 N N . SER A 1 89 ? 2.258 10.286 -34.410 1.00 95.81 89 SER A N 1
ATOM 687 C CA . SER A 1 89 ? 3.314 10.842 -35.266 1.00 95.81 89 SER A CA 1
ATOM 688 C C . SER A 1 89 ? 4.214 11.833 -34.532 1.00 95.81 89 SER A C 1
ATOM 690 O O . SER A 1 89 ? 5.375 11.968 -34.894 1.00 95.81 89 SER A O 1
ATOM 692 N N . GLU A 1 90 ? 3.707 12.517 -33.505 1.00 96.06 90 GLU A N 1
ATOM 693 C CA . GLU A 1 90 ? 4.468 13.545 -32.782 1.00 96.06 90 GLU A CA 1
ATOM 694 C C . GLU A 1 90 ? 5.373 12.954 -31.692 1.00 96.06 90 GLU A C 1
ATOM 696 O O . GLU A 1 90 ? 6.317 13.617 -31.273 1.00 96.06 90 GLU A O 1
ATOM 701 N N . GLY A 1 91 ? 5.119 11.709 -31.267 1.00 92.25 91 GLY A N 1
ATOM 702 C CA . GLY A 1 91 ? 5.875 11.056 -30.193 1.00 92.25 91 GLY A CA 1
ATOM 703 C C . GLY A 1 91 ? 5.422 11.449 -28.789 1.00 92.25 91 GLY A C 1
ATOM 704 O O . GLY A 1 91 ? 6.130 11.193 -27.824 1.00 92.25 91 GLY A O 1
ATOM 705 N N . PHE A 1 92 ? 4.249 12.072 -28.665 1.00 94.88 92 PHE A N 1
ATOM 706 C CA . PHE A 1 92 ? 3.618 12.369 -27.383 1.00 94.88 92 PHE A CA 1
ATOM 707 C C . PHE A 1 92 ? 2.092 12.253 -27.462 1.00 94.88 92 PHE A C 1
ATOM 709 O O . PHE A 1 92 ? 1.506 12.301 -28.551 1.00 94.88 92 PHE A O 1
ATOM 716 N N . LEU A 1 93 ? 1.446 12.124 -26.303 1.00 94.31 93 LEU A N 1
ATOM 717 C CA . LEU A 1 93 ? 0.003 11.998 -26.117 1.00 94.31 93 LEU A CA 1
ATOM 718 C C . LEU A 1 93 ? -0.480 13.119 -25.191 1.00 94.31 93 LEU A C 1
ATOM 720 O O . LEU A 1 93 ? -0.263 13.084 -23.987 1.00 94.31 93 LEU A O 1
ATOM 724 N N . LYS A 1 94 ? -1.144 14.140 -25.744 1.00 84.56 94 LYS A N 1
ATOM 725 C CA . LYS A 1 94 ? -1.667 15.282 -24.956 1.00 84.56 94 LYS A CA 1
ATOM 726 C C . LYS A 1 94 ? -3.123 15.136 -24.523 1.00 84.56 94 LYS A C 1
ATOM 728 O O . LYS A 1 94 ? -3.602 15.921 -23.713 1.00 84.56 94 LYS A O 1
ATOM 733 N N . ASN A 1 95 ? -3.834 14.175 -25.106 1.00 88.12 95 ASN A N 1
ATOM 734 C CA . ASN A 1 95 ? -5.277 14.005 -24.937 1.00 88.12 95 ASN A CA 1
ATOM 735 C C . ASN A 1 95 ? -5.645 12.628 -24.380 1.00 88.12 95 ASN A C 1
ATOM 737 O O . ASN A 1 95 ? -6.825 12.280 -24.400 1.00 88.12 95 ASN A O 1
ATOM 741 N N . LEU A 1 96 ? -4.664 11.843 -23.924 1.00 94.69 96 LEU A N 1
ATOM 742 C CA . LEU A 1 96 ? -4.964 10.610 -23.215 1.00 94.69 96 LEU A CA 1
ATOM 743 C C . LEU A 1 96 ? -5.595 10.992 -21.877 1.00 94.69 96 LEU A C 1
ATOM 745 O O . LEU A 1 96 ? -5.056 11.811 -21.131 1.00 94.69 96 LEU A O 1
ATOM 749 N N . ARG A 1 97 ? -6.791 10.470 -21.626 1.00 94.94 97 ARG A N 1
ATOM 750 C CA . ARG A 1 97 ? -7.547 10.751 -20.413 1.00 94.94 97 ARG A CA 1
ATOM 751 C C . ARG A 1 97 ? -8.102 9.464 -19.856 1.00 94.94 97 ARG A C 1
ATOM 753 O O . ARG A 1 97 ? -8.539 8.610 -20.626 1.00 94.94 97 ARG A O 1
ATOM 760 N N . TYR A 1 98 ? -8.112 9.378 -18.539 1.00 95.94 98 TYR A N 1
ATOM 761 C CA . TYR A 1 98 ? -8.674 8.257 -17.813 1.00 95.9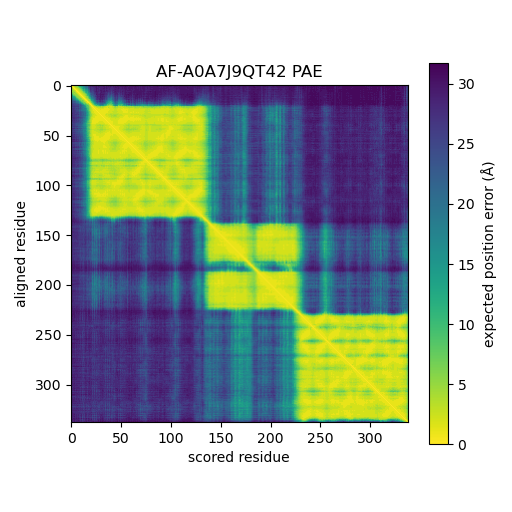4 98 TYR A CA 1
ATOM 762 C C . TYR A 1 98 ? -9.411 8.769 -16.575 1.00 95.94 98 TYR A C 1
ATOM 764 O O . TYR A 1 98 ? -8.998 9.763 -15.978 1.00 95.94 98 TYR A O 1
ATOM 772 N N . GLU A 1 99 ? -10.528 8.130 -16.241 1.00 96.06 99 GLU A N 1
ATOM 773 C CA . GLU A 1 99 ? -11.311 8.418 -15.041 1.00 96.06 99 GLU A CA 1
ATOM 774 C C . GLU A 1 99 ? -10.991 7.345 -14.004 1.00 96.06 99 GLU A C 1
ATOM 776 O O . GLU A 1 99 ? -11.314 6.172 -14.188 1.00 96.06 99 GLU A O 1
ATOM 781 N N . PHE A 1 100 ? -10.324 7.743 -12.926 1.00 93.62 100 PHE A N 1
ATOM 782 C CA . PHE A 1 100 ? -10.036 6.844 -11.817 1.00 93.62 100 PHE A CA 1
ATOM 783 C C . PHE A 1 100 ? -11.265 6.800 -10.909 1.00 93.62 100 PHE A C 1
ATOM 785 O O . PHE A 1 100 ? -11.539 7.758 -10.198 1.00 93.62 100 PHE A O 1
ATOM 792 N N . GLU A 1 101 ? -12.044 5.718 -10.952 1.00 89.81 101 GLU A N 1
ATOM 793 C CA . GLU A 1 101 ? -13.375 5.666 -10.316 1.00 89.81 101 GLU A CA 1
ATOM 794 C C . GLU A 1 101 ? -13.345 5.751 -8.779 1.00 89.81 101 GLU A C 1
ATOM 796 O O . GLU A 1 101 ? -14.326 6.138 -8.147 1.00 89.81 101 GLU A O 1
ATOM 801 N N . SER A 1 102 ? -12.237 5.346 -8.160 1.00 86.12 102 SER A N 1
ATOM 802 C CA . SER A 1 102 ? -12.090 5.268 -6.704 1.00 86.12 102 SER A CA 1
ATOM 803 C C . SER A 1 102 ? -10.642 5.456 -6.273 1.00 86.12 102 SER A C 1
ATOM 805 O O . SER A 1 102 ? -9.724 5.261 -7.070 1.00 86.12 102 SER A O 1
ATOM 807 N N . GLU A 1 103 ? -10.442 5.778 -4.998 1.00 84.19 103 GLU A N 1
ATOM 808 C CA . GLU A 1 103 ? -9.120 5.766 -4.373 1.00 84.19 103 GLU A CA 1
ATOM 809 C C . GLU A 1 103 ? -8.475 4.374 -4.460 1.00 84.19 103 GLU A C 1
ATOM 811 O O . GLU A 1 103 ? -9.163 3.344 -4.526 1.00 84.19 103 GLU A O 1
ATOM 816 N N . GLY A 1 104 ? -7.148 4.336 -4.501 1.00 74.44 104 GLY A N 1
ATOM 817 C CA . GLY A 1 104 ? -6.382 3.097 -4.619 1.00 74.44 104 GLY A CA 1
ATOM 818 C C . GLY A 1 104 ? -5.089 3.262 -5.404 1.00 74.44 104 GLY A C 1
ATOM 819 O O . GLY A 1 104 ? -4.793 4.337 -5.928 1.00 74.44 104 GLY A O 1
ATOM 820 N N . LEU A 1 105 ? -4.338 2.167 -5.492 1.00 75.88 105 LEU A N 1
ATOM 821 C CA . LEU A 1 105 ? -3.161 2.064 -6.342 1.00 75.88 105 LEU A CA 1
ATOM 822 C C . LEU A 1 105 ? -3.572 1.530 -7.715 1.00 75.88 105 LEU A C 1
ATOM 824 O O . LEU A 1 105 ? -4.205 0.479 -7.824 1.00 75.88 105 LEU A O 1
ATOM 828 N N . TYR A 1 106 ? -3.210 2.268 -8.754 1.00 87.62 106 TYR A N 1
ATOM 829 C CA . TYR A 1 106 ? -3.422 1.879 -10.138 1.00 87.62 106 TYR A CA 1
ATOM 830 C C . TYR A 1 106 ? -2.079 1.671 -10.809 1.00 87.62 106 TYR A C 1
ATOM 832 O O . TYR A 1 106 ? -1.151 2.438 -10.578 1.00 87.62 106 TYR A O 1
ATOM 840 N N . THR A 1 107 ? -2.015 0.706 -11.712 1.00 86.50 107 THR A N 1
ATOM 841 C CA . THR A 1 107 ? -0.884 0.557 -12.622 1.00 86.50 107 THR A CA 1
ATOM 842 C C . THR A 1 107 ? -1.379 0.880 -14.016 1.00 86.50 107 THR A C 1
ATOM 844 O O . THR A 1 107 ? -2.316 0.252 -14.513 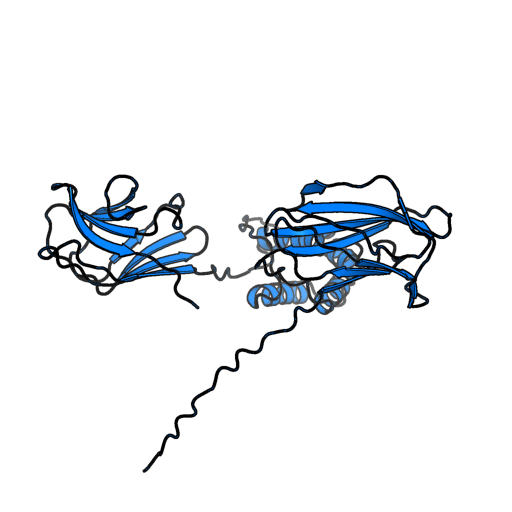1.00 86.50 107 THR A O 1
ATOM 847 N N . ILE A 1 108 ? -0.773 1.873 -14.657 1.00 94.19 108 ILE A N 1
ATOM 848 C CA . ILE A 1 108 ? -0.989 2.114 -16.079 1.00 94.19 108 ILE A CA 1
ATOM 849 C C . ILE A 1 108 ? 0.150 1.494 -16.877 1.00 94.19 108 ILE A C 1
ATOM 851 O O . ILE A 1 108 ? 1.301 1.555 -16.459 1.00 94.19 108 ILE A O 1
ATOM 855 N N . GLU A 1 109 ? -0.160 0.920 -18.031 1.00 94.75 109 GLU A N 1
ATOM 856 C CA . GLU A 1 109 ? 0.826 0.268 -18.892 1.00 94.75 109 GLU A CA 1
ATOM 857 C C . GLU A 1 109 ? 0.717 0.801 -20.318 1.00 94.75 109 GLU A C 1
ATOM 859 O O . GLU A 1 109 ? -0.384 0.944 -20.858 1.00 94.75 109 GLU A O 1
ATOM 864 N N . PHE A 1 110 ? 1.868 1.077 -20.929 1.00 96.38 110 PHE A N 1
ATOM 865 C CA . PHE A 1 110 ? 1.993 1.316 -22.359 1.00 96.38 110 PHE A CA 1
ATOM 866 C C . PHE A 1 110 ? 2.715 0.143 -23.012 1.00 96.38 110 PHE A C 1
ATOM 868 O O . PHE A 1 110 ? 3.877 -0.117 -22.701 1.00 96.38 110 PHE A O 1
ATOM 875 N N . GLY A 1 111 ? 2.054 -0.519 -23.959 1.00 94.25 111 GLY A N 1
ATOM 876 C CA . GLY A 1 111 ? 2.719 -1.429 -24.887 1.00 94.25 111 GLY A CA 1
ATOM 877 C C . GLY A 1 111 ? 3.240 -0.662 -26.099 1.00 94.25 111 GLY A C 1
ATOM 878 O O . GLY A 1 111 ? 2.571 0.249 -26.586 1.00 94.25 111 GLY A O 1
ATOM 879 N N . VAL A 1 112 ? 4.419 -1.023 -26.598 1.00 97.25 112 VAL A N 1
ATOM 880 C CA . VAL A 1 112 ? 5.057 -0.441 -27.783 1.00 97.25 112 VAL A CA 1
ATOM 881 C C . VAL A 1 112 ? 5.370 -1.557 -28.773 1.00 97.25 112 VAL A C 1
ATOM 883 O O . VAL A 1 112 ? 6.091 -2.498 -28.457 1.00 97.25 112 VAL A O 1
ATOM 886 N N . GLU A 1 113 ? 4.841 -1.444 -29.990 1.00 95.31 113 GLU A N 1
ATOM 887 C CA . GLU A 1 113 ? 4.969 -2.487 -31.023 1.00 95.31 113 GLU A CA 1
ATOM 888 C C . GLU A 1 113 ? 5.595 -1.977 -32.329 1.00 95.31 113 GLU A C 1
ATOM 890 O O . GLU A 1 113 ? 5.886 -2.761 -33.236 1.00 95.31 113 GLU A O 1
ATOM 895 N N . GLY A 1 114 ? 5.850 -0.670 -32.449 1.00 95.00 114 GLY A N 1
ATOM 896 C CA . GLY A 1 114 ? 6.452 -0.102 -33.653 1.00 95.00 114 GLY A CA 1
ATOM 897 C C . GLY A 1 114 ? 7.026 1.298 -33.474 1.00 95.00 114 GLY A C 1
ATOM 898 O O . GLY A 1 114 ? 6.519 2.110 -32.701 1.00 95.00 114 GLY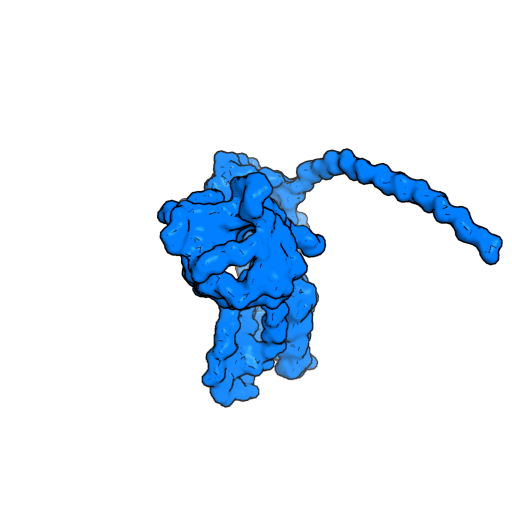 A O 1
ATOM 899 N N . ILE A 1 115 ? 8.098 1.586 -34.218 1.00 95.31 115 ILE A N 1
ATOM 900 C CA . ILE A 1 115 ? 8.797 2.877 -34.244 1.00 95.31 115 ILE A CA 1
ATOM 901 C C . ILE A 1 115 ? 9.140 3.232 -35.693 1.00 95.31 115 ILE A C 1
ATOM 903 O O . ILE A 1 115 ? 9.630 2.392 -36.444 1.00 95.31 115 ILE A O 1
ATOM 907 N N . LEU A 1 116 ? 8.919 4.485 -36.109 1.00 93.50 116 LEU A N 1
ATOM 908 C CA . LEU A 1 116 ? 9.231 4.966 -37.469 1.00 93.50 116 LEU A CA 1
ATOM 909 C C . LEU A 1 116 ? 8.648 4.060 -38.576 1.00 93.50 116 LEU A C 1
ATOM 911 O O . LEU A 1 116 ? 9.289 3.833 -39.605 1.00 93.50 116 LEU A O 1
ATOM 915 N N . PHE A 1 117 ? 7.422 3.561 -38.370 1.00 91.62 117 PHE A N 1
ATOM 916 C CA . PHE A 1 117 ? 6.709 2.635 -39.268 1.00 91.62 117 PHE A CA 1
ATOM 917 C C . PHE A 1 117 ? 7.357 1.249 -39.420 1.00 91.62 117 PHE A C 1
ATOM 919 O O . PHE A 1 117 ? 7.036 0.514 -40.358 1.00 91.62 117 PHE A O 1
ATOM 926 N N . GLN A 1 118 ? 8.282 0.893 -38.529 1.00 92.38 118 GLN A N 1
ATOM 927 C CA . GLN A 1 118 ? 8.883 -0.431 -38.459 1.00 92.38 118 GLN A CA 1
ATOM 928 C C . GLN A 1 118 ? 8.401 -1.138 -37.190 1.00 92.38 118 GLN A C 1
ATOM 930 O O . GLN A 1 118 ? 8.502 -0.550 -36.113 1.00 92.38 118 GLN A O 1
ATOM 935 N N . PRO A 1 119 ? 7.895 -2.379 -37.292 1.00 95.00 119 PRO A N 1
ATOM 936 C CA . PRO A 1 119 ? 7.529 -3.143 -36.111 1.00 95.00 119 PRO A CA 1
ATOM 937 C C . PRO A 1 119 ? 8.776 -3.465 -35.284 1.00 95.00 119 PRO A C 1
ATOM 939 O O . PRO A 1 119 ? 9.844 -3.740 -35.842 1.00 95.00 119 PRO A O 1
ATOM 942 N N . ILE A 1 120 ? 8.614 -3.475 -33.967 1.00 93.81 120 ILE A N 1
ATOM 943 C CA . ILE A 1 120 ? 9.617 -3.932 -33.003 1.00 93.81 120 ILE A CA 1
ATOM 944 C C . ILE A 1 120 ? 9.078 -5.162 -32.254 1.00 93.81 120 ILE A C 1
ATOM 946 O O . ILE A 1 120 ? 7.872 -5.422 -32.307 1.00 93.81 120 ILE A O 1
ATOM 950 N N . PRO A 1 121 ? 9.929 -5.969 -31.589 1.00 93.31 121 PRO A N 1
ATOM 951 C CA . PRO A 1 121 ? 9.441 -6.856 -30.537 1.00 93.31 121 PRO A CA 1
ATOM 952 C C . PRO A 1 121 ? 8.599 -6.044 -29.554 1.00 93.31 121 PRO A C 1
ATOM 954 O O . PRO A 1 121 ? 8.964 -4.912 -29.253 1.00 93.31 121 PRO A O 1
ATOM 957 N N . GLN A 1 122 ? 7.474 -6.599 -29.104 1.00 91.56 122 GLN A N 1
ATOM 958 C CA . GLN A 1 122 ? 6.623 -5.904 -28.148 1.00 91.56 122 GLN A CA 1
ATOM 959 C C . GLN A 1 122 ? 7.432 -5.594 -26.889 1.00 91.56 122 GLN A C 1
ATOM 961 O O . GLN A 1 122 ? 8.028 -6.499 -26.306 1.00 91.56 122 GLN A O 1
ATOM 966 N N . GLU A 1 123 ? 7.421 -4.326 -26.508 1.00 91.06 123 GLU A N 1
ATOM 967 C CA . GLU A 1 123 ? 8.001 -3.827 -25.271 1.00 91.06 123 GLU A CA 1
ATOM 968 C C . GLU A 1 123 ? 6.905 -3.180 -24.428 1.00 91.06 123 GLU A C 1
ATOM 970 O O . GLU A 1 123 ? 5.913 -2.682 -24.968 1.00 91.06 123 GLU A O 1
ATOM 975 N N . VAL A 1 124 ? 7.071 -3.178 -23.111 1.00 87.75 124 VAL A N 1
ATOM 976 C CA . VAL A 1 124 ? 6.117 -2.583 -22.170 1.00 87.75 124 VAL A CA 1
ATOM 977 C C . VAL A 1 124 ? 6.809 -1.630 -21.209 1.00 87.75 124 VAL A C 1
ATOM 979 O O . VAL A 1 124 ? 7.996 -1.755 -20.915 1.00 87.75 124 VAL A O 1
ATOM 982 N N . VAL A 1 125 ? 6.051 -0.658 -20.714 1.00 90.00 125 VAL A N 1
ATOM 983 C CA . VAL A 1 125 ? 6.444 0.206 -19.601 1.00 90.00 125 VAL A CA 1
ATOM 984 C C . VAL A 1 125 ? 5.227 0.476 -18.730 1.00 90.00 125 VAL A C 1
ATOM 986 O O . VAL A 1 125 ? 4.153 0.795 -19.246 1.00 90.00 125 VAL A O 1
ATOM 989 N N . SER A 1 126 ? 5.396 0.360 -17.417 1.00 87.19 126 SER A N 1
ATOM 990 C CA . SER A 1 126 ? 4.340 0.590 -16.438 1.00 87.19 126 SER A CA 1
ATOM 991 C C . SER A 1 126 ? 4.657 1.763 -15.514 1.00 87.19 126 SER A C 1
ATOM 993 O O . SER A 1 126 ? 5.819 2.110 -15.287 1.00 87.19 126 SER A O 1
ATOM 995 N N . PHE A 1 127 ? 3.604 2.390 -14.995 1.00 85.44 127 PHE A N 1
ATOM 996 C CA . PHE A 1 127 ? 3.674 3.448 -13.992 1.00 85.44 127 PHE A CA 1
ATOM 997 C C . PHE A 1 127 ? 2.634 3.190 -12.918 1.00 85.44 127 PHE A C 1
ATOM 999 O O . PHE A 1 127 ? 1.464 2.962 -13.237 1.00 85.44 127 PHE A O 1
ATOM 1006 N N . ASP A 1 128 ? 3.054 3.304 -11.666 1.00 83.12 128 ASP A N 1
ATOM 1007 C CA . ASP A 1 128 ? 2.144 3.241 -10.537 1.00 83.12 128 ASP A CA 1
ATOM 1008 C C . ASP A 1 128 ? 1.633 4.641 -10.203 1.00 83.12 128 ASP A C 1
ATOM 1010 O O . ASP A 1 128 ? 2.382 5.620 -10.130 1.00 83.12 128 ASP A O 1
ATOM 1014 N N . ILE A 1 129 ? 0.319 4.726 -10.036 1.00 83.56 129 ILE A N 1
ATOM 1015 C CA . ILE A 1 129 ? -0.427 5.949 -9.790 1.00 83.56 129 ILE A CA 1
ATOM 1016 C C . ILE A 1 129 ? -1.240 5.750 -8.520 1.00 83.56 129 ILE A C 1
ATOM 1018 O O . ILE A 1 129 ? -2.161 4.932 -8.461 1.00 83.56 129 ILE A O 1
ATOM 1022 N N . ALA A 1 130 ? -0.910 6.540 -7.508 1.00 78.31 130 ALA A N 1
ATOM 1023 C CA . ALA A 1 130 ? -1.707 6.654 -6.305 1.00 78.31 130 ALA A CA 1
ATOM 1024 C C . ALA A 1 130 ? -2.871 7.626 -6.524 1.00 78.31 130 ALA A C 1
ATOM 1026 O O . ALA A 1 130 ? -2.684 8.753 -6.981 1.00 78.31 130 ALA A O 1
ATOM 1027 N N . VAL A 1 131 ? -4.080 7.192 -6.178 1.00 82.25 131 VAL A N 1
ATOM 1028 C CA . VAL A 1 131 ? -5.292 8.009 -6.262 1.00 82.25 131 VAL A CA 1
ATOM 1029 C C . VAL A 1 131 ? -5.888 8.164 -4.863 1.00 82.25 131 VAL A C 1
ATOM 1031 O O . VAL A 1 131 ? -6.253 7.166 -4.241 1.00 82.25 131 VAL A O 1
ATOM 1034 N N . GLY A 1 132 ? -6.014 9.407 -4.386 1.00 71.94 132 GLY A N 1
ATOM 1035 C CA . GLY A 1 132 ? -6.432 9.740 -3.014 1.00 71.94 132 GLY A CA 1
ATOM 1036 C C . GLY A 1 132 ? -5.266 9.795 -2.018 1.00 71.94 132 GLY A C 1
ATOM 1037 O O . GLY A 1 132 ? -4.111 9.902 -2.421 1.00 71.94 132 GLY A O 1
ATOM 1038 N N . ASP A 1 133 ? -5.555 9.665 -0.718 1.00 56.84 133 ASP A N 1
ATOM 1039 C CA . ASP A 1 133 ? -4.548 9.638 0.368 1.00 56.84 133 ASP A CA 1
ATOM 1040 C C . ASP A 1 133 ? -3.778 8.300 0.451 1.00 56.84 133 ASP A C 1
ATOM 1042 O O . ASP A 1 133 ? -3.177 7.947 1.471 1.00 56.84 133 ASP A O 1
ATOM 1046 N N . VAL A 1 134 ? -3.790 7.527 -0.635 1.00 48.12 134 VAL A N 1
ATOM 1047 C CA . VAL A 1 134 ? -3.021 6.296 -0.754 1.00 48.12 134 VAL A CA 1
ATOM 1048 C C . VAL A 1 134 ? -1.576 6.697 -0.983 1.00 48.12 134 VAL A C 1
ATOM 1050 O O . VAL A 1 134 ? -1.193 7.099 -2.072 1.00 48.12 134 VAL A O 1
ATOM 1053 N N . VAL A 1 135 ? -0.752 6.614 0.054 1.00 41.72 135 VAL A N 1
ATOM 1054 C CA . VAL A 1 135 ? 0.687 6.796 -0.119 1.00 41.72 135 VAL A CA 1
ATOM 1055 C C . VAL A 1 135 ? 1.174 5.582 -0.914 1.00 41.72 135 VAL A C 1
ATOM 1057 O O . VAL A 1 135 ? 1.006 4.461 -0.421 1.00 41.72 135 VAL A O 1
ATOM 1060 N N . PRO A 1 136 ? 1.741 5.741 -2.128 1.00 41.72 136 PRO A N 1
ATOM 1061 C CA . PRO A 1 136 ? 2.418 4.625 -2.761 1.00 41.72 136 PRO A CA 1
ATOM 1062 C C . PRO A 1 136 ? 3.499 4.205 -1.774 1.00 41.72 136 PRO A C 1
ATOM 1064 O O . PRO A 1 136 ? 4.302 5.040 -1.346 1.00 41.72 136 PRO A O 1
ATOM 1067 N N . SER A 1 137 ? 3.476 2.942 -1.345 1.00 40.62 137 SER A N 1
ATOM 1068 C CA . SER A 1 137 ? 4.619 2.357 -0.655 1.00 40.62 137 SER A CA 1
ATOM 1069 C C . SER A 1 137 ? 5.814 2.608 -1.563 1.00 40.62 137 SER A C 1
ATOM 1071 O O . SER A 1 137 ? 5.898 2.033 -2.643 1.00 40.62 137 SER A O 1
ATOM 1073 N N . SER A 1 138 ? 6.638 3.574 -1.172 1.00 44.25 138 SER A N 1
ATOM 1074 C CA . SER A 1 138 ? 7.598 4.271 -2.019 1.00 44.25 138 SER A CA 1
ATOM 1075 C C . SER A 1 138 ? 8.352 3.324 -2.947 1.00 44.25 138 SER A C 1
ATOM 1077 O O . SER A 1 138 ? 8.930 2.352 -2.459 1.00 44.25 138 SER A O 1
ATOM 1079 N N . ALA A 1 139 ? 8.380 3.657 -4.245 1.00 57.41 139 ALA A N 1
ATOM 1080 C CA . ALA A 1 139 ? 9.249 3.052 -5.253 1.00 57.41 139 ALA A CA 1
ATOM 1081 C C . ALA A 1 139 ? 10.596 2.688 -4.625 1.00 57.41 139 ALA A C 1
ATOM 1083 O O . ALA A 1 139 ? 11.251 3.553 -4.028 1.00 57.41 139 ALA A O 1
ATOM 1084 N N . ILE A 1 140 ? 10.965 1.408 -4.700 1.00 65.62 140 ILE A N 1
ATOM 1085 C CA . ILE A 1 140 ? 12.121 0.886 -3.979 1.00 65.62 140 ILE A CA 1
ATOM 1086 C C . ILE A 1 140 ? 13.343 1.712 -4.404 1.00 65.62 140 ILE A C 1
ATOM 1088 O O . ILE A 1 140 ? 13.663 1.739 -5.595 1.00 65.62 140 ILE A O 1
ATOM 1092 N N . PRO A 1 141 ? 14.035 2.408 -3.479 1.00 66.81 141 PRO A N 1
ATOM 1093 C CA . PRO A 1 141 ? 15.161 3.251 -3.851 1.00 66.81 141 PRO A CA 1
ATOM 1094 C C . PRO A 1 141 ? 16.178 2.533 -4.749 1.00 66.81 141 PRO A C 1
ATOM 1096 O O . PRO A 1 141 ? 16.643 1.446 -4.419 1.00 66.81 141 PRO A O 1
ATOM 1099 N N . GLU A 1 142 ? 16.598 3.179 -5.840 1.00 67.31 142 GLU A N 1
ATOM 1100 C CA . GLU A 1 142 ? 17.474 2.588 -6.872 1.00 67.31 142 GLU A CA 1
ATOM 1101 C C . GLU A 1 142 ? 18.786 2.002 -6.314 1.00 67.31 142 GLU A C 1
ATOM 1103 O O . GLU A 1 142 ? 19.350 1.034 -6.821 1.00 67.31 142 GLU A O 1
ATOM 1108 N N . TRP A 1 143 ? 19.293 2.554 -5.209 1.00 71.94 143 TRP A N 1
ATOM 1109 C CA . TRP A 1 143 ? 20.493 2.022 -4.563 1.00 71.94 143 TRP A CA 1
ATOM 1110 C C . TRP A 1 143 ? 20.292 0.610 -3.985 1.00 71.94 143 TRP A C 1
ATOM 1112 O O . TRP A 1 143 ? 21.261 -0.134 -3.854 1.00 71.94 143 TRP A O 1
ATOM 1122 N N . ILE A 1 144 ? 19.054 0.216 -3.683 1.00 80.50 144 ILE A N 1
ATOM 1123 C CA . ILE A 1 144 ? 18.701 -1.138 -3.247 1.00 80.50 144 ILE A CA 1
ATOM 1124 C C . ILE A 1 144 ? 18.769 -2.103 -4.442 1.00 80.50 144 ILE A C 1
ATOM 1126 O O . ILE A 1 144 ? 19.288 -3.209 -4.284 1.00 80.50 144 ILE A O 1
ATOM 1130 N N . LYS A 1 145 ? 18.372 -1.665 -5.649 1.00 82.62 145 LYS A N 1
ATOM 1131 C CA . LYS A 1 145 ? 18.539 -2.433 -6.901 1.00 82.62 145 LYS A CA 1
ATOM 1132 C C . LYS A 1 145 ? 20.006 -2.730 -7.194 1.00 82.62 145 LYS A C 1
ATOM 1134 O O . LYS A 1 145 ? 20.357 -3.866 -7.509 1.00 82.62 145 LYS A O 1
ATOM 1139 N N . ASN A 1 146 ? 20.889 -1.753 -6.976 1.00 82.44 146 ASN A N 1
ATOM 1140 C CA . ASN A 1 146 ? 22.338 -1.960 -7.103 1.00 82.44 146 ASN A CA 1
ATOM 1141 C C . ASN A 1 146 ? 22.859 -3.047 -6.148 1.00 82.44 146 ASN A C 1
ATOM 1143 O O . ASN A 1 146 ? 23.652 -3.899 -6.552 1.00 82.44 146 ASN A O 1
ATOM 1147 N N . ASN A 1 147 ? 22.383 -3.058 -4.900 1.00 85.38 147 ASN A N 1
ATOM 1148 C CA . ASN A 1 147 ? 22.764 -4.083 -3.927 1.00 85.38 147 ASN A CA 1
ATOM 1149 C C . ASN A 1 147 ? 22.266 -5.478 -4.336 1.00 85.38 147 ASN A C 1
ATOM 1151 O O . ASN A 1 147 ? 22.982 -6.455 -4.139 1.00 85.38 147 ASN A O 1
ATOM 1155 N N . ALA A 1 148 ? 21.075 -5.583 -4.933 1.00 89.69 148 ALA A N 1
ATOM 1156 C CA . ALA A 1 148 ? 20.566 -6.845 -5.470 1.00 89.69 148 ALA A CA 1
ATOM 1157 C C . ALA A 1 148 ? 21.409 -7.365 -6.644 1.00 89.69 148 ALA A C 1
ATOM 1159 O O . ALA A 1 148 ? 21.684 -8.563 -6.710 1.00 89.69 148 ALA A O 1
ATOM 1160 N N . GLY A 1 149 ? 21.903 -6.472 -7.505 1.00 89.38 149 GLY A N 1
ATOM 1161 C CA . GLY A 1 149 ? 22.853 -6.825 -8.563 1.00 89.38 149 GLY A CA 1
ATOM 1162 C C . GLY A 1 149 ? 24.166 -7.385 -8.005 1.00 89.38 149 GLY A C 1
ATOM 1163 O O . GLY A 1 149 ? 24.603 -8.459 -8.417 1.00 89.38 149 GLY A O 1
ATOM 1164 N N . TRP A 1 150 ? 24.742 -6.715 -6.999 1.00 88.38 150 TRP A N 1
ATOM 1165 C CA . TRP A 1 150 ? 25.941 -7.193 -6.292 1.00 88.38 150 TRP A CA 1
ATOM 1166 C C . TRP A 1 150 ? 25.722 -8.499 -5.525 1.00 88.38 150 TRP A C 1
ATOM 1168 O O . TRP A 1 150 ? 26.669 -9.223 -5.222 1.00 88.38 150 TRP A O 1
ATOM 1178 N N . TRP A 1 151 ? 24.486 -8.801 -5.142 1.00 94.75 151 TRP A N 1
ATOM 1179 C CA . TRP A 1 151 ? 24.170 -10.077 -4.518 1.00 94.75 151 TRP A CA 1
ATOM 1180 C C . TRP A 1 151 ? 24.102 -11.196 -5.558 1.00 94.75 151 TRP A C 1
ATOM 1182 O O . TRP A 1 151 ? 24.691 -12.261 -5.368 1.00 94.75 151 TRP A O 1
ATOM 1192 N N . ALA A 1 152 ? 23.446 -10.934 -6.689 1.00 94.25 152 ALA A N 1
ATOM 1193 C CA . ALA A 1 152 ? 23.312 -11.886 -7.784 1.00 94.25 152 ALA A CA 1
ATOM 1194 C C . ALA A 1 152 ? 24.660 -12.245 -8.436 1.00 94.25 152 ALA A C 1
ATOM 1196 O O . ALA A 1 152 ? 24.865 -13.393 -8.830 1.00 94.25 152 ALA A O 1
ATOM 1197 N N . ASP A 1 153 ? 25.595 -11.293 -8.526 1.00 92.19 153 ASP A N 1
ATOM 1198 C CA . ASP A 1 153 ? 26.937 -11.522 -9.082 1.00 92.19 153 ASP A CA 1
ATOM 1199 C C . ASP A 1 153 ? 27.950 -12.108 -8.072 1.00 92.19 153 ASP A C 1
ATOM 1201 O O . ASP A 1 153 ? 29.066 -12.480 -8.450 1.00 92.19 153 ASP A O 1
ATOM 1205 N N . GLY A 1 154 ? 27.555 -12.240 -6.800 1.00 91.00 154 GLY A N 1
ATOM 1206 C CA . GLY A 1 154 ? 28.380 -12.777 -5.719 1.00 91.00 154 GLY A CA 1
ATOM 1207 C C . GLY A 1 154 ? 29.380 -11.787 -5.109 1.00 91.00 154 GLY A C 1
ATOM 1208 O O . GLY A 1 154 ? 30.261 -12.209 -4.357 1.00 91.00 154 GLY A O 1
ATOM 1209 N N . THR A 1 155 ? 29.269 -10.491 -5.412 1.00 93.12 155 THR A N 1
ATOM 1210 C CA . THR A 1 155 ? 30.075 -9.421 -4.805 1.00 93.12 155 THR A CA 1
ATOM 1211 C C . THR A 1 155 ? 29.755 -9.235 -3.320 1.00 93.12 155 THR A C 1
ATOM 1213 O O . THR A 1 155 ? 30.673 -9.000 -2.531 1.00 93.12 155 THR A O 1
ATOM 1216 N N . ILE A 1 156 ? 28.484 -9.367 -2.920 1.00 91.38 156 ILE A N 1
ATOM 1217 C CA . ILE A 1 156 ? 28.065 -9.399 -1.509 1.00 91.38 156 ILE A CA 1
ATOM 1218 C C . ILE A 1 156 ? 27.523 -10.771 -1.116 1.00 91.38 156 ILE A C 1
ATOM 1220 O O . ILE A 1 156 ? 26.992 -11.515 -1.941 1.00 91.38 156 ILE A O 1
ATOM 1224 N N . THR A 1 157 ? 27.679 -11.121 0.162 1.00 92.38 157 THR A N 1
ATOM 1225 C CA . THR A 1 157 ? 27.263 -12.435 0.659 1.00 92.38 157 THR A CA 1
ATOM 1226 C C . THR A 1 157 ? 25.760 -12.499 0.911 1.00 92.38 157 THR A C 1
ATOM 1228 O O . THR A 1 157 ? 25.108 -11.483 1.149 1.00 92.38 157 THR A O 1
ATOM 1231 N N . ASP A 1 158 ? 25.223 -13.718 0.942 1.00 92.12 158 ASP A N 1
ATOM 1232 C CA . ASP A 1 158 ? 23.827 -13.986 1.304 1.00 92.12 158 ASP A CA 1
ATOM 1233 C C . ASP A 1 158 ? 23.456 -13.348 2.644 1.00 92.12 158 ASP A C 1
ATOM 1235 O O . ASP A 1 158 ? 22.446 -12.663 2.752 1.00 92.12 158 ASP A O 1
ATOM 1239 N N . SER A 1 159 ? 24.316 -13.496 3.653 1.00 89.56 159 SER A N 1
ATOM 1240 C CA . SER A 1 159 ? 24.083 -12.907 4.972 1.00 89.56 159 SER A CA 1
ATOM 1241 C C . SER A 1 159 ? 24.024 -11.379 4.927 1.00 89.56 159 SER A C 1
ATOM 1243 O O . SER A 1 159 ? 23.185 -10.792 5.610 1.00 89.56 159 SER A O 1
ATOM 1245 N N . ASP A 1 160 ? 24.903 -10.736 4.154 1.00 87.62 160 ASP A N 1
ATOM 1246 C CA . ASP A 1 160 ? 24.947 -9.273 4.052 1.00 87.62 160 ASP A CA 1
ATOM 1247 C C . ASP A 1 160 ? 23.683 -8.739 3.377 1.00 87.62 160 ASP A C 1
ATOM 1249 O O . ASP A 1 160 ? 23.071 -7.785 3.860 1.00 87.62 160 ASP A O 1
ATOM 1253 N N . PHE A 1 161 ? 23.255 -9.395 2.296 1.00 92.06 161 PHE A N 1
ATOM 1254 C CA . PHE A 1 161 ? 22.052 -9.010 1.574 1.00 92.06 161 PHE A CA 1
ATOM 1255 C C . PHE A 1 161 ? 20.788 -9.200 2.420 1.00 92.06 161 PHE A C 1
ATOM 1257 O O . PHE A 1 161 ? 20.014 -8.257 2.578 1.00 92.06 161 PHE A O 1
ATOM 1264 N N . LEU A 1 162 ? 20.607 -10.377 3.035 1.00 90.62 162 LEU A N 1
ATOM 1265 C CA . LEU A 1 162 ? 19.434 -10.665 3.869 1.00 90.62 162 LEU A CA 1
ATOM 1266 C C . LEU A 1 162 ? 19.335 -9.728 5.079 1.00 90.62 162 LEU A C 1
ATOM 1268 O O . LEU A 1 162 ? 18.250 -9.238 5.388 1.00 90.62 162 LEU A O 1
ATOM 1272 N N . THR A 1 163 ? 20.465 -9.425 5.729 1.00 83.62 163 THR A N 1
ATOM 1273 C CA . THR A 1 163 ? 20.504 -8.461 6.844 1.00 83.62 163 THR A CA 1
ATOM 1274 C C . THR A 1 163 ? 20.135 -7.053 6.369 1.00 83.62 163 THR A C 1
ATOM 1276 O O . THR A 1 163 ? 19.419 -6.332 7.062 1.00 83.62 163 THR A O 1
ATOM 1279 N N . GLY A 1 164 ? 20.587 -6.662 5.173 1.00 86.44 164 GLY A N 1
ATOM 1280 C CA . GLY A 1 164 ? 20.224 -5.392 4.548 1.00 86.44 164 GLY A CA 1
ATOM 1281 C C . GLY A 1 164 ? 18.723 -5.277 4.276 1.00 86.44 164 GLY A C 1
ATOM 1282 O O . GLY A 1 164 ? 18.114 -4.281 4.658 1.00 86.44 164 GLY A O 1
ATOM 1283 N N . ILE A 1 165 ? 18.111 -6.310 3.688 1.00 88.31 165 ILE A N 1
ATOM 1284 C CA . ILE A 1 165 ? 16.658 -6.362 3.460 1.00 88.31 165 ILE A CA 1
ATOM 1285 C C . ILE A 1 165 ? 15.892 -6.305 4.784 1.00 88.31 165 ILE A C 1
ATOM 1287 O O . ILE A 1 165 ? 14.965 -5.512 4.920 1.00 88.31 165 ILE A O 1
ATOM 1291 N N . GLN A 1 166 ? 16.311 -7.074 5.790 1.00 82.62 166 GLN A N 1
ATOM 1292 C CA . GLN A 1 166 ? 15.693 -7.040 7.115 1.00 82.62 166 GLN A CA 1
ATOM 1293 C C . GLN A 1 166 ? 15.715 -5.627 7.720 1.00 82.62 166 GLN A C 1
ATOM 1295 O O . GLN A 1 166 ? 14.697 -5.161 8.227 1.00 82.62 166 GLN A O 1
ATOM 1300 N N . TYR A 1 167 ? 16.852 -4.931 7.639 1.00 80.56 167 TYR A N 1
ATOM 1301 C CA . TYR A 1 167 ? 16.978 -3.554 8.115 1.00 80.56 167 TYR A CA 1
ATOM 1302 C C . TYR A 1 167 ? 16.051 -2.592 7.359 1.00 80.56 167 TYR A C 1
ATOM 1304 O O . TYR A 1 167 ? 15.395 -1.756 7.975 1.00 80.56 167 TYR A O 1
ATOM 1312 N N . LEU A 1 168 ? 15.970 -2.720 6.033 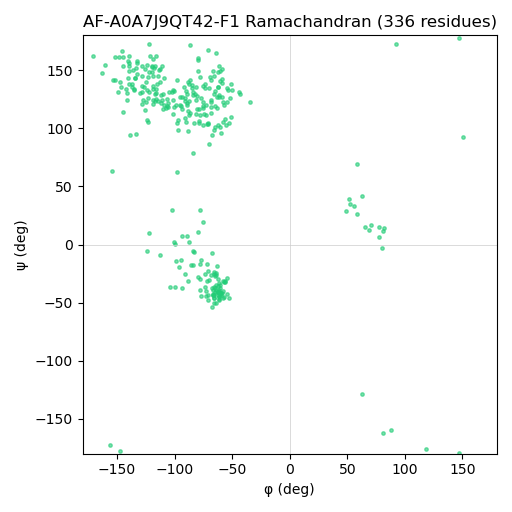1.00 82.44 168 LEU A N 1
ATOM 1313 C CA . LEU A 1 168 ? 15.112 -1.882 5.192 1.00 82.44 168 LEU A CA 1
ATOM 1314 C C . LEU A 1 168 ? 13.631 -2.022 5.546 1.00 82.44 168 LEU A C 1
ATOM 1316 O O . LEU A 1 168 ? 12.930 -1.014 5.628 1.00 82.44 168 LEU A O 1
ATOM 1320 N N . ILE A 1 169 ? 13.183 -3.250 5.812 1.00 77.31 169 ILE A N 1
ATOM 1321 C CA . ILE A 1 169 ? 11.813 -3.516 6.257 1.00 77.31 169 ILE A CA 1
ATOM 1322 C C . ILE A 1 169 ? 11.583 -2.924 7.655 1.00 77.31 169 ILE A C 1
ATOM 1324 O O . ILE A 1 169 ? 10.577 -2.268 7.897 1.00 77.31 169 ILE A O 1
ATOM 1328 N N . GLN A 1 170 ? 12.539 -3.079 8.577 1.00 72.38 170 GLN A N 1
ATOM 1329 C CA . GLN A 1 170 ? 12.441 -2.515 9.932 1.00 72.38 170 GLN A CA 1
ATOM 1330 C C . GLN A 1 170 ? 12.400 -0.982 9.975 1.00 72.38 170 GLN A C 1
ATOM 1332 O O . GLN A 1 170 ? 11.922 -0.417 10.955 1.00 72.38 170 GLN A O 1
ATOM 1337 N N . GLN A 1 171 ? 12.970 -0.303 8.981 1.00 66.19 171 GLN A N 1
ATOM 1338 C CA . GLN A 1 171 ? 12.968 1.160 8.889 1.00 66.19 171 GLN A CA 1
ATOM 1339 C C . GLN A 1 171 ? 11.812 1.710 8.046 1.00 66.19 171 GLN A C 1
ATOM 1341 O O . GLN A 1 171 ? 11.806 2.908 7.775 1.00 66.19 171 GLN A O 1
ATOM 1346 N N . ASP A 1 172 ? 10.868 0.859 7.629 1.00 68.75 172 ASP A N 1
ATOM 1347 C CA . ASP A 1 172 ? 9.738 1.233 6.767 1.00 68.75 172 ASP A CA 1
ATOM 1348 C C . ASP A 1 172 ? 10.186 1.834 5.414 1.00 68.75 172 ASP A C 1
ATOM 1350 O O . ASP A 1 172 ? 9.493 2.635 4.797 1.00 68.75 172 ASP A O 1
ATOM 1354 N N . ILE A 1 173 ? 11.392 1.464 4.952 1.00 71.12 173 ILE A N 1
ATOM 1355 C CA . ILE A 1 173 ? 11.951 1.866 3.646 1.00 71.12 173 ILE A CA 1
ATOM 1356 C C . ILE A 1 173 ? 11.523 0.874 2.556 1.00 71.12 173 ILE A C 1
ATOM 1358 O O . ILE A 1 173 ? 11.385 1.247 1.393 1.00 71.12 173 ILE A O 1
ATOM 1362 N N . LEU A 1 174 ? 11.350 -0.398 2.927 1.00 75.62 174 LEU A N 1
ATOM 1363 C CA . LEU A 1 174 ? 10.905 -1.476 2.049 1.00 75.62 174 LEU A CA 1
ATOM 1364 C C . LEU A 1 174 ? 9.661 -2.128 2.650 1.00 75.62 174 LEU A C 1
ATOM 1366 O O . LEU A 1 174 ? 9.765 -2.868 3.628 1.00 75.62 174 LEU A O 1
ATOM 1370 N N . SER A 1 175 ? 8.498 -1.885 2.053 1.00 73.06 175 SER A N 1
ATOM 1371 C CA . SER A 1 175 ? 7.279 -2.603 2.420 1.00 73.06 175 SER A CA 1
ATOM 1372 C C . SER A 1 175 ? 7.219 -3.928 1.671 1.00 73.06 175 SER A C 1
ATOM 1374 O O . SER A 1 175 ? 7.417 -3.977 0.459 1.00 73.06 175 SER A O 1
ATOM 1376 N N . VAL A 1 176 ? 6.953 -5.013 2.393 1.00 71.75 176 VAL A N 1
ATOM 1377 C CA . VAL A 1 176 ? 6.753 -6.343 1.810 1.00 71.75 176 VAL A CA 1
ATOM 1378 C C . VAL A 1 176 ? 5.331 -6.778 2.157 1.00 71.75 176 VAL A C 1
ATOM 1380 O O . VAL A 1 176 ? 4.940 -6.643 3.323 1.00 71.75 176 VAL A O 1
ATOM 1383 N N . PRO A 1 177 ? 4.543 -7.307 1.202 1.00 60.25 177 PRO A N 1
ATOM 1384 C CA . PRO A 1 177 ? 3.185 -7.734 1.499 1.00 60.25 177 PRO A CA 1
ATOM 1385 C C . PRO A 1 177 ? 3.190 -8.805 2.597 1.00 60.25 177 PRO A C 1
ATOM 1387 O O . PRO A 1 177 ? 4.042 -9.700 2.616 1.00 60.25 177 PRO A O 1
ATOM 1390 N N . GLN A 1 178 ? 2.240 -8.702 3.528 1.00 53.41 178 GLN A N 1
ATOM 1391 C CA . GLN A 1 178 ? 2.180 -9.543 4.725 1.00 53.41 178 GLN A CA 1
ATOM 1392 C C . GLN A 1 178 ? 2.199 -11.037 4.367 1.00 53.41 178 GLN A C 1
ATOM 1394 O O . GLN A 1 178 ? 1.490 -11.487 3.470 1.00 53.41 178 GLN A O 1
ATOM 1399 N N . THR A 1 179 ? 3.011 -11.826 5.071 1.00 58.03 179 THR A N 1
ATOM 1400 C CA . THR A 1 179 ? 3.054 -13.288 4.931 1.00 58.03 179 THR A CA 1
ATOM 1401 C C . THR A 1 179 ? 3.371 -13.933 6.267 1.00 58.03 179 THR A C 1
ATOM 1403 O O . THR A 1 179 ? 4.246 -13.479 7.002 1.00 58.03 179 THR A O 1
ATOM 1406 N N . SER A 1 180 ? 2.641 -14.998 6.592 1.00 54.12 180 SER A N 1
ATOM 1407 C CA . SER A 1 180 ? 2.886 -15.802 7.785 1.00 54.12 180 SER A CA 1
ATOM 1408 C C . SER A 1 180 ? 4.113 -16.691 7.587 1.00 54.12 180 SER A C 1
ATOM 1410 O O . SER A 1 180 ? 4.259 -17.342 6.550 1.00 54.12 180 SER A O 1
ATOM 1412 N N . VAL A 1 181 ? 4.973 -16.765 8.604 1.00 58.09 181 VAL A N 1
ATOM 1413 C CA . VAL A 1 181 ? 6.096 -17.709 8.617 1.00 58.09 181 VAL A CA 1
ATOM 1414 C C . VAL A 1 181 ? 5.533 -19.130 8.595 1.00 58.09 181 VAL A C 1
ATOM 1416 O O . VAL A 1 181 ? 4.824 -19.551 9.509 1.00 58.09 181 VAL A O 1
ATOM 1419 N N . THR A 1 182 ? 5.841 -19.873 7.540 1.00 53.56 182 THR A N 1
ATOM 1420 C CA . THR A 1 182 ? 5.586 -21.306 7.445 1.00 53.56 182 THR A CA 1
ATOM 1421 C C . THR A 1 182 ? 6.856 -22.010 7.903 1.00 53.56 182 THR A C 1
ATOM 1423 O O . THR A 1 182 ? 7.901 -21.854 7.279 1.00 53.56 182 THR A O 1
ATOM 1426 N N . GLU A 1 183 ? 6.802 -22.777 8.996 1.00 48.09 183 GLU A N 1
ATOM 1427 C CA . GLU A 1 183 ? 7.955 -23.561 9.460 1.00 48.09 183 GLU A CA 1
ATOM 1428 C C . GLU A 1 183 ? 8.400 -24.560 8.374 1.00 48.09 183 GLU A C 1
ATOM 1430 O O . GLU A 1 183 ? 7.863 -25.660 8.238 1.00 48.09 183 GLU A O 1
ATOM 1435 N N . GLY A 1 184 ? 9.397 -24.161 7.585 1.00 52.84 184 GLY A N 1
ATOM 1436 C CA . GLY A 1 184 ? 10.067 -24.971 6.578 1.00 52.84 184 GLY A CA 1
ATOM 1437 C C . GLY A 1 184 ? 11.510 -25.246 6.990 1.00 52.84 184 GLY A C 1
ATOM 1438 O O . GLY A 1 184 ? 12.200 -24.380 7.515 1.00 52.84 184 GLY A O 1
ATOM 1439 N N . GLN A 1 185 ? 11.993 -26.469 6.763 1.00 53.44 185 GLN A N 1
ATOM 1440 C CA . GLN A 1 185 ? 13.358 -26.889 7.120 1.00 53.44 185 GLN A CA 1
ATOM 1441 C C . GLN A 1 185 ? 14.438 -26.431 6.120 1.00 53.44 185 GLN A C 1
ATOM 1443 O O . GLN A 1 185 ? 15.573 -26.912 6.183 1.00 53.44 185 GLN A O 1
ATOM 1448 N N . GLU A 1 186 ? 14.099 -25.548 5.181 1.00 56.88 186 GLU A N 1
ATOM 1449 C CA . GLU A 1 186 ? 15.000 -25.111 4.117 1.00 56.88 186 GLU A CA 1
ATOM 1450 C C . GLU A 1 186 ? 15.942 -24.024 4.655 1.00 56.88 186 GLU A C 1
ATOM 1452 O O . GLU A 1 186 ? 15.516 -22.944 5.049 1.00 56.88 186 GLU A O 1
ATOM 1457 N N . LYS A 1 187 ? 17.239 -24.345 4.752 1.00 66.19 187 LYS A N 1
ATOM 1458 C CA . LYS A 1 187 ? 18.270 -23.453 5.321 1.00 66.19 187 LYS A CA 1
ATOM 1459 C C . LYS A 1 187 ? 19.082 -22.703 4.267 1.00 66.19 187 LYS A C 1
ATOM 1461 O O . LYS A 1 187 ? 20.010 -21.982 4.623 1.00 66.19 187 LYS A O 1
ATOM 1466 N N . GLU A 1 188 ? 18.782 -22.917 2.992 1.00 82.44 188 GLU A N 1
ATOM 1467 C CA . GLU A 1 188 ? 19.545 -22.381 1.868 1.00 82.44 188 GLU A CA 1
ATOM 1468 C C . GLU A 1 188 ? 18.624 -21.565 0.966 1.00 82.44 188 GLU A C 1
ATOM 1470 O O . GLU A 1 188 ? 17.453 -21.897 0.799 1.00 82.44 188 GLU A O 1
ATOM 1475 N N . ILE A 1 189 ? 19.159 -20.478 0.411 1.00 88.56 189 ILE A N 1
ATOM 1476 C CA . ILE A 1 189 ? 18.419 -19.583 -0.477 1.00 88.56 189 ILE A CA 1
ATOM 1477 C C . ILE A 1 189 ? 18.278 -20.259 -1.847 1.00 88.56 189 ILE A C 1
ATOM 1479 O O . ILE A 1 189 ? 19.305 -20.565 -2.457 1.00 88.56 189 ILE A O 1
ATOM 1483 N N . PRO A 1 190 ? 17.056 -20.458 -2.371 1.00 88.38 190 PRO A N 1
ATOM 1484 C CA . PRO A 1 190 ? 16.870 -20.994 -3.713 1.00 88.38 190 PRO A CA 1
ATOM 1485 C C . PRO A 1 190 ? 17.494 -20.115 -4.804 1.00 88.38 190 PRO A C 1
ATOM 1487 O O . PRO A 1 190 ? 17.348 -18.890 -4.794 1.00 88.38 190 PRO A O 1
ATOM 1490 N N . ASP A 1 191 ? 18.102 -20.749 -5.810 1.00 87.69 191 ASP A N 1
ATOM 1491 C CA . ASP A 1 191 ? 18.781 -20.058 -6.919 1.00 87.69 191 ASP A CA 1
ATOM 1492 C C . ASP A 1 191 ? 17.867 -19.081 -7.678 1.00 87.69 191 ASP A C 1
ATOM 1494 O O . ASP A 1 191 ? 18.322 -18.039 -8.150 1.00 87.69 191 ASP A O 1
ATOM 1498 N N . TRP A 1 192 ? 16.566 -19.382 -7.777 1.00 89.12 192 TRP A N 1
ATOM 1499 C CA . TRP A 1 192 ? 15.610 -18.514 -8.471 1.00 89.12 192 TRP A CA 1
ATOM 1500 C C . TRP A 1 192 ? 15.495 -17.128 -7.822 1.00 89.12 192 TRP A C 1
ATOM 1502 O O . TRP A 1 192 ? 15.285 -16.150 -8.529 1.00 89.12 192 TRP A O 1
ATOM 1512 N N . ILE A 1 193 ? 15.717 -17.014 -6.510 1.00 90.69 193 ILE A N 1
ATOM 1513 C CA . ILE A 1 193 ? 15.647 -15.731 -5.798 1.00 90.69 193 ILE A CA 1
ATOM 1514 C C . ILE A 1 193 ? 16.852 -14.857 -6.153 1.00 90.69 193 ILE A C 1
ATOM 1516 O O . ILE A 1 193 ? 16.704 -13.660 -6.394 1.00 90.69 193 ILE A O 1
ATOM 1520 N N . LYS A 1 194 ? 18.043 -15.462 -6.263 1.00 91.88 194 LYS A N 1
ATOM 1521 C CA . LYS A 1 194 ? 19.250 -14.762 -6.729 1.00 91.88 194 LYS A CA 1
ATOM 1522 C C . LYS A 1 194 ? 19.143 -14.355 -8.194 1.00 91.88 194 LYS A C 1
ATOM 1524 O O . LYS A 1 194 ? 19.551 -13.253 -8.551 1.00 91.88 194 LYS A O 1
ATOM 1529 N N . ASN A 1 195 ? 18.561 -15.211 -9.034 1.00 88.56 195 ASN A N 1
ATOM 1530 C CA . ASN A 1 195 ? 18.306 -14.872 -10.435 1.00 88.56 195 ASN A CA 1
ATOM 1531 C C . ASN A 1 195 ? 17.351 -13.676 -10.546 1.00 88.56 195 ASN A C 1
ATOM 1533 O O . ASN A 1 195 ? 17.651 -12.736 -11.279 1.00 88.56 195 ASN A O 1
ATOM 1537 N N . ASN A 1 196 ? 16.269 -13.667 -9.758 1.00 87.19 196 ASN A N 1
ATOM 1538 C CA . ASN A 1 196 ? 15.335 -12.545 -9.703 1.00 87.19 196 ASN A CA 1
ATOM 1539 C C . ASN A 1 196 ? 16.022 -11.255 -9.247 1.00 87.19 196 ASN A C 1
ATOM 1541 O O . ASN A 1 196 ? 15.807 -10.221 -9.861 1.00 87.19 196 ASN A O 1
ATOM 1545 N N . ALA A 1 197 ? 16.898 -11.296 -8.240 1.00 90.81 197 ALA A N 1
ATOM 1546 C CA . ALA A 1 197 ? 17.676 -10.122 -7.833 1.00 90.81 197 ALA A CA 1
ATOM 1547 C C . ALA A 1 197 ? 18.534 -9.550 -8.976 1.00 90.81 197 ALA A C 1
ATOM 1549 O O . ALA A 1 197 ? 18.599 -8.333 -9.161 1.00 90.81 197 ALA A O 1
ATOM 1550 N N . GLY A 1 198 ? 19.143 -10.426 -9.782 1.00 88.88 198 GLY A N 1
ATOM 1551 C CA . GLY A 1 198 ? 19.892 -10.035 -10.974 1.00 88.88 198 GLY A CA 1
ATOM 1552 C C . GLY A 1 198 ? 19.003 -9.377 -12.027 1.00 88.88 198 GLY A C 1
ATOM 1553 O O . GLY A 1 198 ? 19.315 -8.278 -12.484 1.00 88.88 198 GLY A O 1
ATOM 1554 N N . TRP A 1 199 ? 17.882 -10.011 -12.370 1.00 81.38 199 TRP A N 1
ATOM 1555 C CA . TRP A 1 199 ? 16.908 -9.480 -13.329 1.00 81.38 199 TRP A CA 1
ATOM 1556 C C . TRP A 1 199 ? 16.296 -8.157 -12.859 1.00 81.38 199 TRP A C 1
ATOM 1558 O O . TRP A 1 199 ? 16.166 -7.223 -13.645 1.00 81.38 199 TRP A O 1
ATOM 1568 N N . TRP A 1 200 ? 16.014 -8.034 -11.564 1.00 87.44 200 TRP A N 1
ATOM 1569 C CA . TRP A 1 200 ? 15.460 -6.830 -10.952 1.00 87.44 200 TRP A CA 1
ATOM 1570 C C . TRP A 1 200 ? 16.443 -5.658 -11.004 1.00 87.44 200 TRP A C 1
ATOM 1572 O O . TRP A 1 200 ? 16.081 -4.561 -11.420 1.00 87.44 200 TRP A O 1
ATOM 1582 N N . SER A 1 201 ? 17.724 -5.904 -10.704 1.00 87.88 201 SER A N 1
ATOM 1583 C CA . SER A 1 201 ? 18.785 -4.891 -10.833 1.00 87.88 201 SER A CA 1
ATOM 1584 C C . SER A 1 201 ? 19.015 -4.407 -12.271 1.00 87.88 201 SER A C 1
ATOM 1586 O O . SER A 1 201 ? 19.612 -3.357 -12.487 1.00 87.88 201 SER A O 1
ATOM 1588 N N . GLN A 1 202 ? 18.553 -5.180 -13.256 1.00 82.75 202 GLN A N 1
ATOM 1589 C CA . GLN A 1 202 ? 18.656 -4.875 -14.683 1.00 82.75 202 GLN A CA 1
ATOM 1590 C C . GLN A 1 202 ? 17.347 -4.311 -15.253 1.00 82.75 202 GLN A C 1
ATOM 1592 O O . GLN A 1 202 ? 17.276 -4.077 -16.456 1.00 82.75 202 GLN A O 1
ATOM 1597 N N . GLY A 1 203 ? 16.317 -4.118 -14.421 1.00 78.88 203 GLY A N 1
ATOM 1598 C CA . GLY A 1 203 ? 15.003 -3.636 -14.851 1.00 78.88 203 GLY A CA 1
ATOM 1599 C C . GLY A 1 203 ? 14.190 -4.650 -15.664 1.00 78.88 203 GLY A C 1
ATOM 1600 O O . GLY A 1 203 ? 13.247 -4.263 -16.339 1.00 78.88 203 GLY A O 1
ATOM 1601 N N . GLN A 1 204 ? 14.553 -5.936 -15.631 1.00 75.50 204 GLN A N 1
ATOM 1602 C CA . GLN A 1 204 ? 13.892 -6.992 -16.411 1.00 75.50 204 GLN A CA 1
ATOM 1603 C C . GLN A 1 204 ? 12.663 -7.591 -15.718 1.00 75.50 204 GLN A C 1
ATOM 1605 O O . GLN A 1 204 ? 11.875 -8.274 -16.366 1.00 75.50 204 GLN A O 1
ATOM 1610 N N . ILE A 1 205 ? 12.530 -7.388 -14.406 1.00 73.44 205 ILE A N 1
ATOM 1611 C CA . ILE A 1 205 ? 11.345 -7.752 -13.622 1.00 73.44 205 ILE A CA 1
ATOM 1612 C C . ILE A 1 205 ? 10.948 -6.573 -12.734 1.00 73.44 205 ILE A C 1
ATOM 1614 O O . ILE A 1 205 ? 11.790 -5.729 -12.409 1.00 73.44 205 ILE A O 1
ATOM 1618 N N . SER A 1 206 ? 9.674 -6.528 -12.353 1.00 76.38 206 SER A N 1
ATOM 1619 C CA . SER A 1 206 ? 9.112 -5.454 -11.534 1.00 76.38 206 SER A CA 1
ATOM 1620 C C . SER A 1 206 ? 9.600 -5.499 -10.080 1.00 76.38 206 SER A C 1
ATOM 1622 O O . SER A 1 206 ? 10.172 -6.492 -9.618 1.00 76.38 206 SER A O 1
ATOM 1624 N N . ASP A 1 207 ? 9.349 -4.416 -9.341 1.00 78.94 207 ASP A N 1
ATOM 1625 C CA . ASP A 1 207 ? 9.578 -4.363 -7.895 1.00 78.94 207 ASP A CA 1
ATOM 1626 C C . ASP A 1 207 ? 8.765 -5.451 -7.172 1.00 78.94 207 ASP A C 1
ATOM 1628 O O . ASP A 1 207 ? 9.320 -6.167 -6.339 1.00 78.94 207 ASP A O 1
ATOM 1632 N N . ASP A 1 208 ? 7.510 -5.673 -7.571 1.00 72.38 208 ASP A N 1
ATOM 1633 C CA . ASP A 1 208 ? 6.646 -6.719 -7.012 1.00 72.38 208 ASP A CA 1
ATOM 1634 C C . ASP A 1 208 ? 7.178 -8.137 -7.266 1.00 72.38 208 ASP A C 1
ATOM 1636 O O . ASP A 1 208 ? 7.174 -8.977 -6.363 1.00 72.38 208 ASP A O 1
ATOM 1640 N N . ASP A 1 209 ? 7.702 -8.417 -8.464 1.00 78.06 209 ASP A N 1
ATOM 1641 C CA . ASP A 1 209 ? 8.300 -9.722 -8.787 1.00 78.06 209 ASP A CA 1
ATOM 1642 C C . ASP A 1 209 ? 9.498 -10.042 -7.885 1.00 78.06 209 ASP A C 1
ATOM 1644 O O . ASP A 1 209 ? 9.707 -11.190 -7.470 1.00 78.06 209 ASP A O 1
ATOM 1648 N N . PHE A 1 210 ? 10.295 -9.023 -7.560 1.00 87.56 210 PHE A N 1
ATOM 1649 C CA . PHE A 1 210 ? 11.395 -9.154 -6.616 1.00 87.56 210 PHE A CA 1
ATOM 1650 C C . PHE A 1 210 ? 10.893 -9.277 -5.168 1.00 87.56 210 PHE A C 1
ATOM 1652 O O . PHE A 1 210 ? 11.351 -10.159 -4.431 1.00 87.56 210 PHE A O 1
ATOM 1659 N N . LEU A 1 211 ? 9.915 -8.458 -4.767 1.00 85.19 211 LEU A N 1
ATOM 1660 C CA . LEU A 1 211 ? 9.312 -8.481 -3.431 1.00 85.19 211 LEU A CA 1
ATOM 1661 C C . LEU A 1 211 ? 8.630 -9.816 -3.117 1.00 85.19 211 LEU A C 1
ATOM 1663 O O . LEU A 1 211 ? 8.726 -10.277 -1.982 1.00 85.19 211 LEU A O 1
ATOM 1667 N N . ASN A 1 212 ? 8.043 -10.497 -4.102 1.00 77.25 212 ASN A N 1
ATOM 1668 C CA . ASN A 1 212 ? 7.521 -11.860 -3.952 1.00 77.25 212 ASN A CA 1
ATOM 1669 C C . ASN A 1 212 ? 8.626 -12.863 -3.558 1.00 77.25 212 ASN A C 1
ATOM 1671 O O . ASN A 1 212 ? 8.404 -13.782 -2.764 1.00 77.25 212 ASN A O 1
ATOM 1675 N N . GLY A 1 213 ? 9.852 -12.668 -4.054 1.00 84.88 213 GLY A N 1
ATOM 1676 C CA . GLY A 1 213 ? 11.027 -13.433 -3.630 1.00 84.88 213 GLY A CA 1
ATOM 1677 C C . GLY A 1 213 ? 11.427 -13.152 -2.180 1.00 84.88 213 GLY A C 1
ATOM 1678 O O . GLY A 1 213 ? 11.708 -14.078 -1.417 1.00 84.88 213 GLY A O 1
ATOM 1679 N N . ILE A 1 214 ? 11.397 -11.883 -1.768 1.00 88.44 214 ILE A N 1
ATOM 1680 C CA . ILE A 1 214 ? 11.646 -11.484 -0.374 1.00 88.44 214 ILE A CA 1
ATOM 1681 C C . ILE A 1 214 ? 10.563 -12.034 0.559 1.00 88.44 214 ILE A C 1
ATOM 1683 O O . ILE A 1 214 ? 10.871 -12.557 1.631 1.00 88.44 214 ILE A O 1
ATOM 1687 N N . GLN A 1 215 ? 9.307 -11.995 0.128 1.00 78.12 215 GLN A N 1
ATOM 1688 C CA . GLN A 1 215 ? 8.175 -12.562 0.843 1.00 78.12 215 GLN A CA 1
ATOM 1689 C C . GLN A 1 215 ? 8.351 -14.070 1.066 1.00 78.12 215 GLN A C 1
ATOM 1691 O O . GLN A 1 215 ? 8.148 -14.549 2.183 1.00 78.12 215 GLN A O 1
ATOM 1696 N N . TYR A 1 216 ? 8.808 -14.813 0.052 1.00 82.69 216 TYR A N 1
ATOM 1697 C CA . TYR A 1 216 ? 9.142 -16.232 0.202 1.00 82.69 216 TYR A CA 1
ATOM 1698 C C . TYR A 1 216 ? 10.214 -16.458 1.278 1.00 82.69 216 TYR A C 1
ATOM 1700 O O . TYR A 1 216 ? 10.047 -17.321 2.140 1.00 82.69 216 TYR A O 1
ATOM 1708 N N . LEU A 1 217 ? 11.293 -15.664 1.269 1.00 87.00 217 LEU A N 1
ATOM 1709 C CA . LEU A 1 217 ? 12.385 -15.766 2.247 1.00 87.00 217 LEU A CA 1
ATOM 1710 C C . LEU A 1 217 ? 11.936 -15.487 3.687 1.00 87.00 217 LEU A C 1
ATOM 1712 O O . LEU A 1 217 ? 12.434 -16.126 4.617 1.00 87.00 217 LEU A O 1
ATOM 1716 N N . ILE A 1 218 ? 10.997 -14.557 3.874 1.00 83.62 218 ILE A N 1
ATOM 1717 C CA . ILE A 1 218 ? 10.330 -14.324 5.163 1.00 83.62 218 ILE A CA 1
ATOM 1718 C C . ILE A 1 218 ? 9.482 -15.544 5.532 1.00 83.62 218 ILE A C 1
ATOM 1720 O O . ILE A 1 218 ? 9.575 -16.050 6.650 1.00 83.62 218 ILE A O 1
ATOM 1724 N N . GLY A 1 219 ? 8.705 -16.055 4.574 1.00 75.44 219 GLY A N 1
ATOM 1725 C CA . GLY A 1 219 ? 7.845 -17.222 4.739 1.00 75.44 219 GLY A CA 1
ATOM 1726 C C . GLY A 1 219 ? 8.596 -18.451 5.246 1.00 75.44 219 GLY A C 1
ATOM 1727 O O . GLY A 1 219 ? 8.110 -19.108 6.157 1.00 75.44 219 GLY A O 1
ATOM 1728 N N . ILE A 1 220 ? 9.796 -18.733 4.731 1.00 79.06 220 ILE A N 1
ATOM 1729 C CA . ILE A 1 220 ? 10.623 -19.868 5.184 1.00 79.06 220 ILE A CA 1
ATOM 1730 C C . ILE A 1 220 ? 11.533 -19.545 6.382 1.00 79.06 220 ILE A C 1
ATOM 1732 O O . ILE A 1 220 ? 12.300 -20.399 6.823 1.00 79.06 220 ILE A O 1
ATOM 1736 N N . GLY A 1 221 ? 11.464 -18.326 6.925 1.00 80.50 221 GLY A N 1
ATOM 1737 C CA . GLY A 1 221 ? 12.209 -17.916 8.118 1.00 80.50 221 GLY A CA 1
ATOM 1738 C C . GLY A 1 221 ? 13.692 -17.592 7.894 1.00 80.50 221 GLY A C 1
ATOM 1739 O O . GLY A 1 221 ? 14.441 -17.504 8.867 1.00 80.50 221 GLY A O 1
ATOM 1740 N N . LEU A 1 222 ? 14.135 -17.398 6.644 1.00 85.75 222 LEU A N 1
ATOM 1741 C CA . LEU A 1 222 ? 15.499 -16.937 6.337 1.00 85.75 222 LEU A CA 1
ATOM 1742 C C . LEU A 1 222 ? 15.666 -15.428 6.560 1.00 85.75 222 LEU A C 1
ATOM 1744 O O . LEU A 1 222 ? 16.752 -14.984 6.927 1.00 85.75 222 LEU A O 1
ATOM 1748 N N . ILE A 1 223 ? 14.593 -14.649 6.388 1.00 84.12 223 ILE A N 1
ATOM 1749 C CA . ILE A 1 223 ? 14.515 -13.248 6.817 1.00 84.12 223 ILE A CA 1
ATOM 1750 C C . ILE A 1 223 ? 13.586 -13.183 8.025 1.00 84.12 223 ILE A C 1
ATOM 1752 O O . ILE A 1 223 ? 12.403 -13.496 7.931 1.00 84.12 223 ILE A O 1
ATOM 1756 N N . THR A 1 224 ? 14.117 -12.759 9.171 1.00 75.50 224 THR A N 1
ATOM 1757 C CA . THR A 1 224 ? 13.307 -12.544 10.374 1.00 75.50 224 THR A CA 1
ATOM 1758 C C . THR A 1 224 ? 12.956 -11.072 10.477 1.00 75.50 224 THR A C 1
ATOM 1760 O O . THR A 1 224 ? 13.748 -10.267 10.956 1.00 75.50 224 THR A O 1
ATOM 1763 N N . VAL A 1 225 ? 11.759 -10.703 10.044 1.00 67.62 225 VAL A N 1
ATOM 1764 C CA . VAL A 1 225 ? 11.224 -9.384 10.367 1.00 67.62 225 VAL A CA 1
ATOM 1765 C C . VAL A 1 225 ? 10.527 -9.522 11.714 1.00 67.62 225 VAL A C 1
ATOM 1767 O O . VAL A 1 225 ? 9.534 -10.240 11.821 1.00 67.62 225 VAL A O 1
ATOM 1770 N N . GLU A 1 226 ? 11.050 -8.887 12.766 1.00 61.88 226 GLU A N 1
ATOM 1771 C CA . GLU A 1 226 ? 10.221 -8.623 13.943 1.00 61.88 226 GLU A CA 1
ATOM 1772 C C . GLU A 1 226 ? 9.081 -7.745 13.437 1.00 61.88 226 GLU A C 1
ATOM 1774 O O . GLU A 1 226 ? 9.297 -6.566 13.159 1.00 61.88 226 GLU A O 1
ATOM 1779 N N . GLN A 1 227 ? 7.902 -8.329 13.204 1.00 48.44 227 GLN A N 1
ATOM 1780 C CA . GLN A 1 227 ? 6.733 -7.539 12.863 1.00 48.44 227 GLN A CA 1
ATOM 1781 C C . GLN A 1 227 ? 6.529 -6.557 14.013 1.00 48.44 227 GLN A C 1
ATOM 1783 O O . GLN A 1 227 ? 6.084 -6.938 15.098 1.00 48.44 227 GLN A O 1
ATOM 1788 N N . GLN A 1 228 ? 6.861 -5.287 13.791 1.00 43.97 228 GLN A N 1
ATOM 1789 C CA . GLN A 1 228 ? 6.225 -4.235 14.555 1.00 43.97 228 GLN A CA 1
ATOM 1790 C C . GLN A 1 228 ? 4.780 -4.270 14.084 1.00 43.97 228 GLN A C 1
ATOM 1792 O O . GLN A 1 228 ? 4.460 -3.751 13.019 1.00 43.97 228 GLN A O 1
ATOM 1797 N N . LEU A 1 229 ? 3.929 -4.994 14.811 1.00 48.47 229 LEU A N 1
ATOM 1798 C CA . LEU A 1 229 ? 2.489 -4.939 14.608 1.00 48.47 229 LEU A CA 1
ATOM 1799 C C . LEU A 1 229 ? 2.143 -3.448 14.628 1.00 48.47 229 LEU A C 1
ATOM 1801 O O . LEU A 1 229 ? 2.316 -2.816 15.674 1.00 48.47 229 LEU A O 1
ATOM 1805 N N . GLN A 1 230 ? 1.765 -2.867 13.481 1.00 52.91 230 GLN A N 1
ATOM 1806 C CA . GLN A 1 230 ? 1.300 -1.483 13.432 1.00 52.91 230 GLN A CA 1
ATOM 1807 C C . GLN A 1 230 ? 0.144 -1.403 14.417 1.00 52.91 230 GLN A C 1
ATOM 1809 O O . GLN A 1 230 ? -0.928 -1.960 14.191 1.00 52.91 230 GLN A O 1
ATOM 1814 N N . THR A 1 231 ? 0.432 -0.826 15.578 1.00 65.44 231 THR A N 1
ATOM 1815 C CA . THR A 1 231 ? -0.478 -0.892 16.703 1.00 65.44 231 THR A CA 1
ATOM 1816 C C . THR A 1 231 ? -1.420 0.285 16.556 1.00 65.44 231 THR A C 1
ATOM 1818 O O . THR A 1 231 ? -1.060 1.410 16.899 1.00 65.44 231 THR A O 1
ATOM 1821 N N . GLN A 1 232 ? -2.605 0.060 15.993 1.00 81.00 232 GLN A N 1
ATOM 1822 C CA . GLN A 1 232 ? -3.619 1.105 15.955 1.00 81.00 232 GLN A CA 1
ATOM 1823 C C . GLN A 1 232 ? -4.261 1.196 17.334 1.00 81.00 232 GLN A C 1
ATOM 1825 O O . GLN A 1 232 ? -4.754 0.203 17.870 1.00 81.00 232 GLN A O 1
ATOM 1830 N N . THR A 1 233 ? -4.260 2.402 17.895 1.00 88.94 233 THR A N 1
ATOM 1831 C CA . THR A 1 233 ? -4.905 2.672 19.177 1.00 88.94 233 THR A CA 1
ATOM 1832 C C . THR A 1 233 ? -6.126 3.551 18.955 1.00 88.94 233 THR A C 1
ATOM 1834 O O . THR A 1 233 ? -6.024 4.639 18.386 1.00 88.94 233 THR A O 1
ATOM 1837 N N . LEU A 1 234 ? -7.287 3.088 19.415 1.00 93.75 234 LEU A N 1
ATOM 1838 C CA . LEU A 1 234 ? -8.479 3.918 19.546 1.00 93.75 234 LEU A CA 1
ATOM 1839 C C . LEU A 1 234 ? -8.749 4.166 21.024 1.00 93.75 234 LEU A C 1
ATOM 1841 O O . LEU A 1 234 ? -8.556 3.268 21.839 1.00 93.75 234 LEU A O 1
ATOM 1845 N N . ALA A 1 235 ? -9.218 5.356 21.376 1.00 96.56 235 ALA A N 1
ATOM 1846 C CA . ALA A 1 235 ? -9.582 5.668 22.748 1.00 96.56 235 ALA A CA 1
ATOM 1847 C C . ALA A 1 235 ? -10.866 6.491 22.840 1.00 96.56 235 ALA A C 1
ATOM 1849 O O . ALA A 1 235 ? -11.225 7.230 21.919 1.00 96.56 235 ALA A O 1
ATOM 1850 N N . GLY A 1 236 ? -11.539 6.353 23.978 1.00 97.19 236 GLY A N 1
ATOM 1851 C CA . GLY A 1 236 ? -12.735 7.098 24.336 1.00 97.19 236 GLY A CA 1
ATOM 1852 C C . GLY A 1 236 ? -12.847 7.248 25.848 1.00 97.19 236 GLY A C 1
ATOM 1853 O O . GLY A 1 236 ? -12.544 6.321 26.598 1.00 97.19 236 GLY A O 1
ATOM 1854 N N . GLU A 1 237 ? -13.301 8.410 26.303 1.00 98.25 237 GLU A N 1
ATOM 1855 C CA . GLU A 1 237 ? -13.618 8.634 27.714 1.00 98.25 237 GLU A CA 1
ATOM 1856 C C . GLU A 1 237 ? -15.041 8.158 28.006 1.00 98.25 237 GLU A C 1
ATOM 1858 O O . GLU A 1 237 ? -15.961 8.407 27.223 1.00 98.25 237 GLU A O 1
ATOM 1863 N N . PHE A 1 238 ? -15.232 7.482 29.138 1.00 98.38 238 PHE A N 1
ATOM 1864 C CA . PHE A 1 238 ? -16.564 7.102 29.583 1.00 98.38 238 PHE A CA 1
ATOM 1865 C C . PHE A 1 238 ? -17.365 8.324 30.021 1.00 98.38 238 PHE A C 1
ATOM 1867 O O . PHE A 1 238 ? -16.911 9.149 30.815 1.00 98.38 238 PHE A O 1
ATOM 1874 N N . GLU A 1 239 ? -18.607 8.365 29.561 1.00 97.00 239 GLU A N 1
ATOM 1875 C CA . GLU A 1 239 ? -19.645 9.262 30.038 1.00 97.00 239 GLU A CA 1
ATOM 1876 C C . GLU A 1 239 ? -20.765 8.490 30.741 1.00 97.00 239 GLU A C 1
ATOM 1878 O O . GLU A 1 239 ? -21.070 7.331 30.429 1.00 97.00 239 GLU A O 1
ATOM 1883 N N . ASP A 1 240 ? -21.392 9.167 31.702 1.00 96.12 240 ASP A N 1
ATOM 1884 C CA . ASP A 1 240 ? -22.554 8.661 32.418 1.00 96.12 240 ASP A CA 1
ATOM 1885 C C . ASP A 1 240 ? -23.728 8.448 31.450 1.00 96.12 240 ASP A C 1
ATOM 1887 O O . ASP A 1 240 ? -24.072 9.339 30.670 1.00 96.12 240 ASP A O 1
ATOM 1891 N N . ALA A 1 241 ? -24.424 7.314 31.560 1.00 90.62 241 ALA A N 1
ATOM 1892 C CA . ALA A 1 241 ? -25.661 7.111 30.803 1.00 90.62 241 ALA A CA 1
ATOM 1893 C C . ALA A 1 241 ? -26.813 7.995 31.316 1.00 90.62 241 ALA A C 1
ATOM 1895 O O . ALA A 1 241 ? -27.702 8.388 30.559 1.00 90.62 241 ALA A O 1
ATOM 1896 N N . ASP A 1 242 ? -26.812 8.295 32.618 1.00 89.62 242 ASP A N 1
ATOM 1897 C CA . ASP A 1 242 ? -27.792 9.161 33.264 1.00 89.62 242 ASP A CA 1
ATOM 1898 C C . ASP A 1 242 ? -27.246 9.796 34.562 1.00 89.62 242 ASP A C 1
ATOM 1900 O O . ASP A 1 242 ? -26.069 9.717 34.911 1.00 89.62 242 ASP A O 1
ATOM 1904 N N . PHE A 1 243 ? -28.108 10.487 35.310 1.00 86.62 243 PHE A N 1
ATOM 1905 C CA . PHE A 1 243 ? -27.695 11.193 36.522 1.00 86.62 243 PHE A CA 1
ATOM 1906 C C . PHE A 1 243 ? -27.357 10.274 37.711 1.00 86.62 243 PHE A C 1
ATOM 1908 O O . PHE A 1 243 ? -26.719 10.753 38.652 1.00 86.62 243 PHE A O 1
ATOM 1915 N N . ILE A 1 244 ? -27.775 9.003 37.692 1.00 87.56 244 ILE A N 1
ATOM 1916 C CA . ILE A 1 244 ? -27.547 8.040 38.776 1.00 87.56 244 ILE A CA 1
ATOM 1917 C C . ILE A 1 244 ? -26.450 7.031 38.453 1.00 87.56 244 ILE A C 1
ATOM 1919 O O . ILE A 1 244 ? -25.695 6.718 39.361 1.00 87.56 244 ILE A O 1
ATOM 1923 N N . HIS A 1 245 ? -26.305 6.556 37.217 1.00 89.94 245 HIS A N 1
ATOM 1924 C CA . HIS A 1 245 ? -25.297 5.571 36.825 1.00 89.94 245 HIS A CA 1
ATOM 1925 C C . HIS A 1 245 ? -23.967 6.256 36.520 1.00 89.94 245 HIS A C 1
ATOM 1927 O O . HIS A 1 245 ? -23.612 6.503 35.371 1.00 89.94 245 HIS A O 1
ATOM 1933 N N . LYS A 1 246 ? -23.240 6.594 37.588 1.00 94.12 246 LYS A N 1
ATOM 1934 C CA . LYS A 1 246 ? -21.923 7.217 37.466 1.00 94.12 246 LYS A CA 1
ATOM 1935 C C . LYS A 1 246 ? -20.908 6.237 36.903 1.00 94.12 246 LYS A C 1
ATOM 1937 O O . LYS A 1 246 ? -20.715 5.181 37.504 1.00 94.12 246 LYS A O 1
ATOM 1942 N N . THR A 1 247 ? -20.283 6.605 35.787 1.00 96.44 247 THR A N 1
ATOM 1943 C CA . THR A 1 247 ? -19.272 5.814 35.082 1.00 96.44 247 THR A CA 1
ATOM 1944 C C . THR A 1 247 ? -18.174 6.731 34.547 1.00 96.44 247 THR A C 1
ATOM 1946 O O . THR A 1 247 ? -18.454 7.737 33.907 1.00 96.44 247 THR A O 1
ATOM 1949 N N . SER A 1 248 ? -16.915 6.387 34.807 1.00 98.00 248 SER A N 1
ATOM 1950 C CA . SER A 1 248 ? -15.745 7.164 34.388 1.00 98.00 248 SER A CA 1
ATOM 1951 C C . SER A 1 248 ? -14.559 6.264 34.050 1.00 98.00 248 SER A C 1
ATOM 1953 O O . SER A 1 248 ? -14.537 5.094 34.434 1.00 98.00 248 SER A O 1
ATOM 1955 N N . GLY A 1 249 ? -13.549 6.841 33.403 1.00 98.00 249 GLY A N 1
ATOM 1956 C CA . GLY A 1 249 ? -12.322 6.169 32.974 1.00 98.00 249 GLY A CA 1
ATOM 1957 C C . GLY A 1 249 ? -12.176 6.209 31.458 1.00 98.00 249 GLY A C 1
ATOM 1958 O O . GLY A 1 249 ?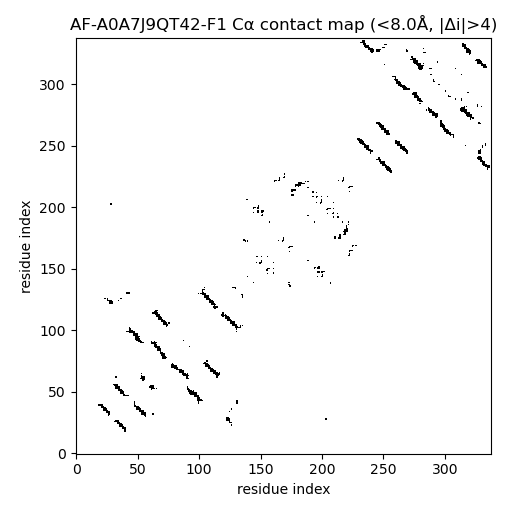 -13.024 6.769 30.766 1.00 98.00 249 GLY A O 1
ATOM 1959 N N . THR A 1 250 ? -11.137 5.561 30.949 1.00 98.19 250 THR A N 1
ATOM 1960 C CA . THR A 1 250 ? -10.821 5.548 29.518 1.00 98.19 250 THR A CA 1
ATOM 1961 C C . THR A 1 250 ? -10.944 4.129 28.978 1.00 98.19 250 THR A C 1
ATOM 1963 O O . THR A 1 250 ? -10.373 3.198 29.546 1.00 98.19 250 THR A O 1
ATOM 1966 N N . ALA A 1 251 ? -11.669 3.963 27.878 1.00 98.25 251 ALA A N 1
ATOM 1967 C CA . ALA A 1 251 ? -11.628 2.768 27.050 1.00 98.25 251 ALA A CA 1
ATOM 1968 C C . ALA A 1 251 ? -10.536 2.930 25.987 1.00 98.25 251 ALA A C 1
ATOM 1970 O O . ALA A 1 251 ? -10.510 3.942 25.291 1.00 98.25 251 ALA A O 1
ATOM 1971 N N . ILE A 1 252 ? -9.649 1.945 25.861 1.00 97.06 252 ILE A N 1
ATOM 1972 C CA . ILE A 1 252 ? -8.537 1.925 24.909 1.00 97.06 252 ILE A CA 1
ATOM 1973 C C . ILE A 1 252 ? -8.608 0.610 24.141 1.00 97.06 252 ILE A C 1
ATOM 1975 O O . ILE A 1 252 ? -8.548 -0.459 24.740 1.00 97.06 252 ILE A O 1
ATOM 1979 N N . VAL A 1 253 ? -8.741 0.673 22.822 1.00 95.75 253 VAL A N 1
ATOM 1980 C CA . VAL A 1 253 ? -8.636 -0.496 21.950 1.00 95.75 253 VAL A CA 1
ATOM 1981 C C . VAL A 1 253 ? -7.264 -0.502 21.305 1.00 95.75 253 VAL A C 1
ATOM 1983 O O . VAL A 1 253 ? -6.900 0.457 20.629 1.00 95.75 253 VAL A O 1
ATOM 1986 N N . THR A 1 254 ? -6.542 -1.601 21.492 1.00 91.56 254 THR A N 1
ATOM 1987 C CA . THR A 1 254 ? -5.247 -1.864 20.865 1.00 91.56 254 THR A CA 1
ATOM 1988 C C . THR A 1 254 ? -5.442 -2.917 19.782 1.00 91.56 254 THR A C 1
ATOM 1990 O O . THR A 1 254 ? -5.880 -4.033 20.070 1.00 91.56 254 THR A O 1
ATOM 1993 N N . ILE A 1 255 ? -5.136 -2.561 18.536 1.00 86.38 255 ILE A N 1
ATOM 1994 C CA . ILE A 1 255 ? -5.196 -3.456 17.377 1.00 86.38 255 ILE A CA 1
ATOM 1995 C C . ILE A 1 255 ? -3.765 -3.734 16.942 1.00 86.38 255 ILE A C 1
ATOM 1997 O O . ILE A 1 255 ? -3.059 -2.810 16.552 1.00 86.38 255 ILE A O 1
ATOM 2001 N N . ALA A 1 256 ? -3.339 -4.989 17.020 1.00 78.94 256 ALA A N 1
ATOM 2002 C CA . ALA A 1 256 ? -1.988 -5.417 16.692 1.00 78.94 256 ALA A CA 1
ATOM 2003 C C . ALA A 1 256 ? -2.056 -6.671 15.804 1.00 78.94 256 ALA A C 1
ATOM 2005 O O . ALA A 1 256 ? -2.194 -7.794 16.296 1.00 78.94 256 ALA A O 1
ATOM 2006 N N . GLY A 1 257 ? -1.992 -6.470 14.483 1.00 73.00 257 GLY A N 1
ATOM 2007 C CA . GLY A 1 257 ? -2.287 -7.524 13.504 1.00 73.00 257 GLY A CA 1
ATOM 2008 C C . GLY A 1 257 ? -3.742 -7.981 13.625 1.00 73.00 257 GLY A C 1
ATOM 2009 O O . GLY A 1 257 ? -4.645 -7.148 13.673 1.00 73.00 257 GLY A O 1
ATOM 2010 N N . ASP A 1 258 ? -3.962 -9.291 13.742 1.00 70.81 258 ASP A N 1
ATOM 2011 C CA . ASP A 1 258 ? -5.301 -9.860 13.954 1.00 70.81 258 ASP A CA 1
ATOM 2012 C C . ASP A 1 258 ? -5.789 -9.723 15.409 1.00 70.81 258 ASP A C 1
ATOM 2014 O O . ASP A 1 258 ? -6.984 -9.831 15.679 1.00 70.81 258 ASP A O 1
ATOM 2018 N N . SER A 1 259 ? -4.887 -9.443 16.360 1.00 79.94 259 SER A N 1
ATOM 2019 C CA . SER A 1 259 ? -5.230 -9.352 17.780 1.00 79.94 259 SER A CA 1
ATOM 2020 C C . SER A 1 259 ? -5.853 -8.002 18.123 1.00 79.94 259 SER A C 1
ATOM 2022 O O . SER A 1 259 ? -5.250 -6.951 17.901 1.00 79.94 259 SER A O 1
ATOM 2024 N N . LYS A 1 260 ? -7.024 -8.034 18.766 1.00 90.56 260 LYS A N 1
ATOM 2025 C CA . LYS A 1 260 ? -7.722 -6.853 19.289 1.00 90.56 260 LYS A CA 1
ATOM 2026 C C . LYS A 1 260 ? -7.974 -7.008 20.787 1.00 90.56 260 LYS A C 1
ATOM 2028 O O . LYS A 1 260 ? -8.594 -7.979 21.226 1.00 90.56 260 LYS A O 1
ATOM 2033 N N . THR A 1 261 ? -7.542 -6.032 21.578 1.00 94.69 261 THR A N 1
ATOM 2034 C CA . THR A 1 261 ? -7.820 -5.979 23.022 1.00 94.69 261 THR A CA 1
ATOM 2035 C C . THR A 1 261 ? -8.477 -4.662 23.394 1.00 94.69 261 THR A C 1
ATOM 2037 O O . THR A 1 261 ? -8.110 -3.612 22.876 1.00 94.69 261 THR A O 1
ATOM 2040 N N . LEU A 1 262 ? -9.458 -4.722 24.294 1.00 97.31 262 LEU A N 1
ATOM 2041 C CA . LEU A 1 262 ? -10.064 -3.560 24.933 1.00 97.31 262 LEU A CA 1
ATOM 2042 C C . LEU A 1 262 ? -9.568 -3.467 26.375 1.00 97.31 262 LEU A C 1
ATOM 2044 O O . LEU A 1 262 ? -9.870 -4.340 27.186 1.00 97.31 262 LEU A O 1
ATOM 2048 N N . ASP A 1 263 ? -8.893 -2.377 26.703 1.00 98.00 263 ASP A N 1
ATOM 2049 C CA . ASP A 1 263 ? -8.439 -2.033 28.042 1.00 98.00 263 ASP A CA 1
ATOM 2050 C C . ASP A 1 263 ? -9.291 -0.894 28.604 1.00 98.00 263 ASP A C 1
ATOM 2052 O O . ASP A 1 263 ? -9.423 0.170 28.001 1.00 98.00 263 ASP A O 1
ATOM 2056 N N . LEU A 1 264 ? -9.875 -1.101 29.782 1.00 98.31 264 LEU A N 1
ATOM 2057 C CA . LEU A 1 264 ? -10.521 -0.043 30.552 1.00 98.31 264 LEU A CA 1
ATOM 2058 C C . LEU A 1 264 ? -9.533 0.418 31.622 1.00 98.31 264 LEU A C 1
ATOM 2060 O O . LEU A 1 264 ? -9.130 -0.388 32.461 1.00 98.31 264 LEU A O 1
ATOM 2064 N N . THR A 1 265 ? -9.156 1.695 31.614 1.00 97.44 265 THR A N 1
ATOM 2065 C CA . THR A 1 265 ? -8.156 2.268 32.529 1.00 97.44 265 THR A CA 1
ATOM 2066 C C . THR A 1 265 ? -8.751 3.367 33.395 1.00 97.44 265 THR A C 1
ATOM 2068 O O . THR A 1 265 ? -9.661 4.084 32.975 1.00 97.44 265 THR A O 1
ATOM 2071 N N . ASN A 1 266 ? -8.283 3.471 34.644 1.00 97.06 266 ASN A N 1
ATOM 2072 C CA . ASN A 1 266 ? -8.871 4.346 35.667 1.00 97.06 266 ASN A CA 1
ATOM 2073 C C . ASN A 1 266 ? -10.399 4.184 35.777 1.00 97.06 266 ASN A C 1
ATOM 2075 O O . ASN A 1 266 ? -11.117 5.124 36.120 1.00 97.06 266 ASN A O 1
ATOM 2079 N N . PHE A 1 267 ? -10.891 2.985 35.456 1.00 98.44 267 PHE A N 1
ATOM 2080 C CA . PHE A 1 267 ? -12.310 2.727 35.305 1.00 98.44 267 PHE A CA 1
ATOM 2081 C C . PHE A 1 267 ? -13.006 2.700 36.664 1.00 98.44 267 PHE A C 1
ATOM 2083 O O . PHE A 1 267 ? -12.504 2.109 37.623 1.00 98.44 267 PHE A O 1
ATOM 2090 N N . GLU A 1 268 ? -14.181 3.311 36.748 1.00 98.06 268 GLU A N 1
ATOM 2091 C CA . GLU A 1 268 ? -15.063 3.232 37.906 1.00 98.06 268 GLU A CA 1
ATOM 2092 C C . GLU A 1 268 ? -16.514 3.342 37.443 1.00 98.06 268 GLU A C 1
ATOM 2094 O O . GLU A 1 268 ? -16.857 4.238 36.679 1.00 98.06 268 GLU A O 1
ATOM 2099 N N . THR A 1 269 ? -17.372 2.439 37.908 1.00 97.19 269 THR A N 1
ATOM 2100 C CA . THR A 1 269 ? -18.821 2.503 37.694 1.00 97.19 269 THR A CA 1
ATOM 2101 C C . THR A 1 269 ? -19.565 2.100 38.963 1.00 97.19 269 THR A C 1
ATOM 2103 O O . THR A 1 269 ? -19.001 1.475 39.868 1.00 97.19 269 THR A O 1
ATOM 2106 N N . LEU A 1 270 ? -20.848 2.442 39.056 1.00 94.12 270 LEU A N 1
ATOM 2107 C CA . LEU A 1 270 ? -21.686 1.957 40.147 1.00 94.12 270 LEU A CA 1
ATOM 2108 C C . LEU A 1 270 ? -21.914 0.445 40.076 1.00 94.12 270 LEU A C 1
ATOM 2110 O O . LEU A 1 270 ? -22.017 -0.158 39.011 1.00 94.12 270 LEU A O 1
ATOM 2114 N N . ASN A 1 271 ? -22.076 -0.168 41.248 1.00 91.88 271 ASN A N 1
ATOM 2115 C CA . ASN A 1 271 ? -22.381 -1.590 41.345 1.00 91.88 271 ASN A CA 1
ATOM 2116 C C . ASN A 1 271 ? -23.739 -1.904 40.696 1.00 91.88 271 ASN A C 1
ATOM 2118 O O . ASN A 1 271 ? -24.768 -1.350 41.088 1.00 91.88 271 ASN A O 1
ATOM 2122 N N . GLY A 1 272 ? -23.743 -2.866 39.777 1.00 89.44 272 GLY A N 1
ATOM 2123 C CA . GLY A 1 272 ? -24.941 -3.483 39.209 1.00 89.44 272 GLY A CA 1
ATOM 2124 C C . GLY A 1 272 ? -24.910 -5.002 39.408 1.00 89.44 272 GLY A C 1
ATOM 2125 O O . GLY A 1 272 ? -23.828 -5.577 39.541 1.00 89.44 272 GLY A O 1
ATOM 2126 N N . PRO A 1 273 ? -26.067 -5.687 39.453 1.00 91.50 273 PRO A N 1
ATOM 2127 C CA . PRO A 1 273 ? -26.094 -7.130 39.697 1.00 91.50 273 PRO A CA 1
ATOM 2128 C C . PRO A 1 273 ? -25.501 -7.952 38.544 1.00 91.50 273 PRO A C 1
ATOM 2130 O O . PRO A 1 273 ? -25.029 -9.064 38.777 1.00 91.50 273 PRO A O 1
ATOM 2133 N N . ASP A 1 274 ? -25.534 -7.416 37.320 1.00 96.31 274 ASP A N 1
ATOM 2134 C CA . ASP A 1 274 ? -25.270 -8.183 36.101 1.00 96.31 274 ASP A CA 1
ATOM 2135 C C . ASP A 1 274 ? -24.751 -7.285 34.961 1.00 96.31 274 ASP A C 1
ATOM 2137 O O . ASP A 1 274 ? -25.449 -7.050 33.973 1.00 96.31 274 ASP A O 1
ATOM 2141 N N . LEU A 1 275 ? -23.576 -6.675 35.165 1.00 97.88 275 LEU A N 1
ATOM 2142 C CA . LEU A 1 275 ? -22.941 -5.767 34.198 1.00 97.88 275 LEU A CA 1
ATOM 2143 C C . LEU A 1 275 ? -22.048 -6.524 33.210 1.00 97.88 275 LEU A C 1
ATOM 2145 O O . LEU A 1 275 ? -21.309 -7.419 33.616 1.00 97.88 275 LEU A O 1
ATOM 2149 N N . TYR A 1 276 ? -22.090 -6.112 31.946 1.00 98.38 276 TYR A N 1
ATOM 2150 C CA . TYR A 1 276 ? -21.311 -6.647 30.828 1.00 98.38 276 TYR A CA 1
ATOM 2151 C C . TYR A 1 276 ? -20.684 -5.517 30.013 1.00 98.38 276 TYR A C 1
ATOM 2153 O O . TYR A 1 276 ? -21.172 -4.385 30.034 1.00 98.38 276 TYR A O 1
ATOM 2161 N N . VAL A 1 277 ? -19.615 -5.851 29.291 1.00 98.38 277 VAL A N 1
ATOM 2162 C CA . VAL A 1 277 ? -18.896 -4.947 28.389 1.00 98.38 277 VAL A CA 1
ATOM 2163 C C . VAL A 1 277 ? -19.227 -5.302 26.949 1.00 98.38 277 VAL A C 1
ATOM 2165 O O . VAL A 1 277 ? -19.003 -6.439 26.524 1.00 98.38 277 VAL A O 1
ATOM 2168 N N . TYR A 1 278 ? -19.763 -4.339 26.201 1.00 98.06 278 TYR A N 1
ATOM 2169 C CA . TYR A 1 278 ? -20.135 -4.513 24.796 1.00 98.06 278 TYR A CA 1
ATOM 2170 C C . TYR A 1 278 ? -19.369 -3.561 23.880 1.00 98.06 278 TYR A C 1
ATOM 2172 O O . TYR A 1 278 ? -19.120 -2.418 24.255 1.00 98.06 278 TYR A O 1
ATOM 2180 N N . MET A 1 279 ? -19.115 -4.011 22.652 1.00 97.19 279 MET A N 1
ATOM 2181 C CA . MET A 1 279 ? -18.849 -3.148 21.499 1.00 97.19 279 MET A CA 1
ATOM 2182 C C . MET A 1 279 ? -20.160 -2.950 20.738 1.00 97.19 279 MET A C 1
ATOM 2184 O O . MET A 1 279 ? -20.816 -3.933 20.405 1.00 97.19 279 MET A O 1
ATOM 2188 N N . SER A 1 280 ? -20.572 -1.717 20.464 1.00 96.81 280 SER A N 1
ATOM 2189 C CA . SER A 1 280 ? -21.887 -1.411 19.893 1.00 96.81 280 SER A CA 1
ATOM 2190 C C . SER A 1 280 ? -21.812 -0.379 18.771 1.00 96.81 280 SER A C 1
ATOM 2192 O O . SER A 1 280 ? -20.928 0.480 18.753 1.00 96.81 280 SER A O 1
ATOM 2194 N N . ALA A 1 281 ? -22.749 -0.475 17.825 1.00 92.88 281 ALA A N 1
ATOM 2195 C CA . ALA A 1 281 ? -22.859 0.469 16.714 1.00 92.88 281 ALA A CA 1
ATOM 2196 C C . ALA A 1 281 ? -23.417 1.831 17.156 1.00 92.88 281 ALA A C 1
ATOM 2198 O O . ALA A 1 281 ? -23.155 2.853 16.530 1.00 92.88 281 ALA A O 1
ATOM 2199 N N . ASP A 1 282 ? -24.181 1.839 18.247 1.00 92.75 282 ASP A N 1
ATOM 2200 C CA . ASP A 1 282 ? -24.735 3.026 18.887 1.00 92.75 282 ASP A CA 1
ATOM 2201 C C . ASP A 1 282 ? -24.841 2.821 20.411 1.00 92.75 282 ASP A C 1
ATOM 2203 O O . ASP A 1 282 ? -24.476 1.775 20.952 1.00 92.75 282 ASP A O 1
ATOM 2207 N N . LYS A 1 283 ? -25.383 3.805 21.136 1.00 94.00 283 LYS A N 1
ATOM 2208 C CA . LYS A 1 283 ? -25.599 3.731 22.596 1.00 94.00 283 LYS A CA 1
ATOM 2209 C C . LYS A 1 283 ? -26.837 2.898 22.989 1.00 94.00 283 LYS A C 1
ATOM 2211 O O . LYS A 1 283 ? -27.482 3.179 23.999 1.00 94.00 283 LYS A O 1
ATOM 2216 N N . SER A 1 284 ? -27.210 1.896 22.189 1.00 91.12 284 SER A N 1
ATOM 2217 C CA . SER A 1 284 ? -28.313 0.961 22.446 1.00 91.12 284 SER A CA 1
ATOM 2218 C C . SER A 1 284 ? -27.842 -0.499 22.474 1.00 91.12 284 SER A C 1
ATOM 2220 O O . SER A 1 284 ? -26.701 -0.812 22.164 1.00 91.12 284 SER A O 1
ATOM 2222 N N . ASN A 1 285 ? -28.734 -1.418 22.848 1.00 89.25 285 ASN A N 1
ATOM 2223 C CA . ASN A 1 285 ? -28.472 -2.860 22.907 1.00 89.25 285 ASN A CA 1
ATOM 2224 C C . ASN A 1 285 ? -29.055 -3.633 21.707 1.00 89.25 285 ASN A C 1
ATOM 2226 O O . ASN A 1 285 ? -29.483 -4.777 21.860 1.00 89.25 285 ASN A O 1
ATOM 2230 N N . LYS A 1 286 ? -29.159 -3.003 20.531 1.00 93.31 286 LYS A N 1
ATOM 2231 C CA . LYS A 1 286 ? -29.785 -3.622 19.347 1.00 93.31 286 LYS A CA 1
ATOM 2232 C C . LYS A 1 286 ? -28.796 -4.314 18.417 1.00 93.31 286 LYS A C 1
ATOM 2234 O O . LYS A 1 286 ? -29.138 -5.349 17.854 1.00 93.31 286 LYS A O 1
ATOM 2239 N N . ASP A 1 287 ? -27.615 -3.732 18.245 1.00 95.81 287 ASP A N 1
ATOM 2240 C CA . ASP A 1 287 ? -26.571 -4.227 17.348 1.00 95.81 287 ASP A CA 1
ATOM 2241 C C . ASP A 1 287 ? -25.220 -4.081 18.050 1.00 95.81 287 ASP A C 1
ATOM 2243 O O . ASP A 1 287 ? -24.617 -3.006 18.062 1.00 95.81 287 ASP A O 1
ATOM 2247 N N . PHE A 1 288 ? -24.800 -5.161 18.705 1.00 96.44 288 PHE A N 1
ATOM 2248 C CA . PHE A 1 288 ? -23.636 -5.179 19.578 1.00 96.44 288 PHE A CA 1
ATOM 2249 C C . PHE A 1 288 ? -22.935 -6.539 19.560 1.00 96.44 288 PHE A C 1
ATOM 2251 O O . PHE A 1 288 ? -23.524 -7.564 19.211 1.00 96.44 288 PHE A O 1
ATOM 2258 N N . VAL A 1 289 ? -21.682 -6.535 20.003 1.00 96.44 289 VAL A N 1
ATOM 2259 C CA . VAL A 1 289 ? -20.879 -7.714 20.315 1.00 96.44 289 VAL A CA 1
ATOM 2260 C C . VAL A 1 289 ? -20.570 -7.697 21.808 1.00 96.44 289 VAL A C 1
ATOM 2262 O O . VAL A 1 289 ? -20.038 -6.720 22.331 1.00 96.44 289 VAL A O 1
ATOM 2265 N N . GLU A 1 290 ? -20.914 -8.777 22.505 1.00 97.06 290 GLU A N 1
ATOM 2266 C CA . GLU A 1 290 ? -20.591 -8.950 23.921 1.00 97.06 290 GLU A CA 1
ATOM 2267 C C . GLU A 1 290 ? -19.153 -9.445 24.089 1.00 97.06 290 GLU A C 1
ATOM 2269 O O . GLU A 1 290 ? -18.791 -10.487 23.544 1.00 97.06 290 GLU A O 1
ATOM 2274 N N . LEU A 1 291 ? -18.345 -8.714 24.863 1.00 96.31 291 LEU A N 1
ATOM 2275 C CA . LEU A 1 291 ? -16.970 -9.109 25.188 1.00 96.31 291 LEU A CA 1
ATOM 2276 C C . LEU A 1 291 ? -16.887 -9.932 26.478 1.00 96.31 291 LEU A C 1
ATOM 2278 O O . LEU A 1 291 ? -15.962 -10.721 26.658 1.00 96.31 291 LEU A O 1
ATOM 2282 N N . GLY A 1 292 ? -17.859 -9.761 27.375 1.00 97.00 292 GLY A N 1
ATOM 2283 C CA . GLY A 1 292 ? -17.989 -10.564 28.584 1.00 97.00 292 GLY A CA 1
ATOM 2284 C C . GLY A 1 292 ? -18.569 -9.797 29.765 1.00 97.00 292 GLY A C 1
ATOM 2285 O O . GLY A 1 292 ? -18.918 -8.617 29.674 1.00 97.00 292 GLY A O 1
ATOM 2286 N N . ARG A 1 293 ? -18.686 -10.500 30.893 1.00 97.81 293 ARG A N 1
ATOM 2287 C CA . ARG A 1 293 ? -19.144 -9.931 32.163 1.00 97.81 293 ARG A CA 1
ATOM 2288 C C . ARG A 1 293 ? -18.103 -8.951 32.701 1.00 97.81 293 ARG A C 1
ATOM 2290 O O . ARG A 1 293 ? -16.914 -9.231 32.631 1.00 97.81 293 ARG A O 1
ATOM 2297 N N . LEU A 1 294 ? -18.555 -7.846 33.290 1.00 98.00 294 LEU A N 1
ATOM 2298 C CA . LEU A 1 294 ? -17.676 -6.869 33.922 1.00 98.00 294 LEU A CA 1
ATOM 2299 C C . LEU A 1 294 ? -16.965 -7.498 35.1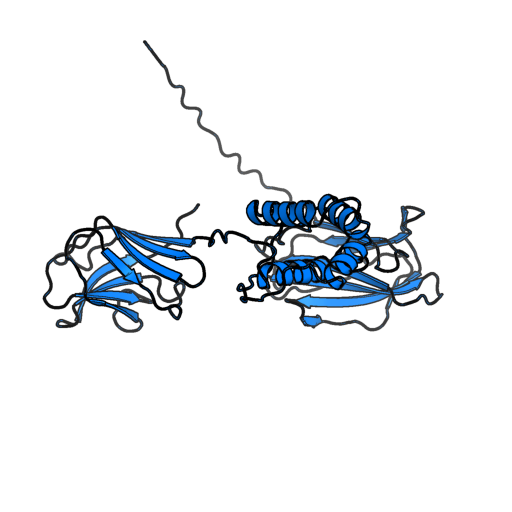33 1.00 98.00 294 LEU A C 1
ATOM 2301 O O . LEU A 1 294 ? -17.616 -7.910 36.101 1.00 98.00 294 LEU A O 1
ATOM 2305 N N . ASP A 1 295 ? -15.635 -7.543 35.088 1.00 95.12 295 ASP A N 1
ATOM 2306 C CA . ASP A 1 295 ? -14.808 -8.178 36.120 1.00 95.12 295 ASP A CA 1
ATOM 2307 C C . ASP A 1 295 ? -14.805 -7.390 37.432 1.00 95.12 295 ASP A C 1
ATOM 2309 O O . ASP A 1 295 ? -14.955 -7.948 38.524 1.00 95.12 295 ASP A O 1
ATOM 2313 N N . LYS A 1 296 ? -14.599 -6.072 37.328 1.00 95.62 296 LYS A N 1
ATOM 2314 C CA . LYS A 1 296 ? -14.430 -5.162 38.465 1.00 95.62 296 LYS A CA 1
ATOM 2315 C C . LYS A 1 296 ? -15.219 -3.878 38.234 1.00 95.62 296 LYS A C 1
ATOM 2317 O O . LYS A 1 296 ? -15.162 -3.287 37.164 1.00 95.62 296 LYS A O 1
ATOM 2322 N N . PHE A 1 297 ? -15.882 -3.382 39.276 1.00 96.56 297 PHE A N 1
ATOM 2323 C CA . PHE A 1 297 ? -16.552 -2.074 39.228 1.00 96.56 297 PHE A CA 1
ATOM 2324 C C . PHE A 1 297 ? -15.574 -0.896 39.352 1.00 96.56 297 PHE A C 1
ATOM 2326 O O . PHE A 1 297 ? -15.960 0.242 39.112 1.00 96.56 297 PHE A O 1
ATOM 2333 N N . LYS A 1 298 ? -14.319 -1.155 39.747 1.00 97.25 298 LYS A N 1
ATOM 2334 C CA . LYS A 1 298 ? -13.262 -0.150 39.875 1.00 97.25 298 LYS A CA 1
ATOM 2335 C C . LYS A 1 298 ? -11.885 -0.729 39.552 1.00 97.25 298 LYS A C 1
ATOM 2337 O O . LYS A 1 298 ? -11.554 -1.823 40.016 1.00 97.25 298 LYS A O 1
ATOM 2342 N N . GLY A 1 299 ? -11.072 0.058 38.857 1.00 95.31 299 GLY A N 1
ATOM 2343 C CA . GLY A 1 299 ? -9.704 -0.255 38.466 1.00 95.31 299 GLY A CA 1
ATOM 2344 C C . GLY A 1 299 ? -9.598 -0.898 37.087 1.00 95.31 299 GLY A C 1
ATOM 2345 O O . GLY A 1 299 ? -10.600 -1.260 36.464 1.00 95.31 299 GLY A O 1
ATOM 2346 N N . ASP A 1 300 ? -8.352 -1.043 36.646 1.00 98.00 300 ASP A N 1
ATOM 2347 C CA . ASP A 1 300 ? -8.035 -1.443 35.280 1.00 98.00 300 ASP A CA 1
ATOM 2348 C C . ASP A 1 300 ? -8.422 -2.897 34.995 1.00 98.00 300 ASP A C 1
ATOM 2350 O O . ASP A 1 300 ? -8.330 -3.769 35.875 1.00 98.00 300 ASP A O 1
ATOM 2354 N N . GLN A 1 301 ? -8.871 -3.161 33.772 1.00 97.81 301 GLN A N 1
ATOM 2355 C CA . GLN A 1 301 ? -9.335 -4.473 33.317 1.00 97.81 301 GLN A CA 1
ATOM 2356 C C . GLN A 1 301 ? -9.324 -4.560 31.790 1.00 97.81 301 GLN A C 1
ATOM 2358 O O . GLN A 1 301 ? -9.464 -3.540 31.120 1.00 97.81 301 GLN A O 1
ATOM 2363 N N . SER A 1 302 ? -9.201 -5.779 31.269 1.00 97.50 302 SER A N 1
ATOM 2364 C CA . SER A 1 302 ? -8.956 -6.025 29.848 1.00 97.50 302 SER A CA 1
ATOM 2365 C C . SER A 1 302 ? -9.871 -7.119 29.317 1.00 97.50 302 SER A C 1
ATOM 2367 O O . SER A 1 302 ? -10.124 -8.109 30.004 1.00 97.50 302 SER A O 1
ATOM 2369 N N . TYR A 1 303 ? -10.317 -6.960 28.077 1.00 96.69 303 TYR A N 1
ATOM 2370 C CA . TYR A 1 303 ? -11.191 -7.888 27.375 1.00 96.69 303 TYR A CA 1
ATOM 2371 C C . TYR A 1 303 ? -10.607 -8.204 26.003 1.00 96.69 303 TYR A C 1
ATOM 2373 O O . TYR A 1 303 ? -10.274 -7.299 25.236 1.00 96.69 303 TYR A O 1
ATOM 2381 N N . ASN A 1 304 ? -10.515 -9.491 25.674 1.00 90.75 304 ASN A N 1
ATOM 2382 C CA . ASN A 1 304 ? -10.167 -9.904 24.320 1.00 90.75 304 ASN A CA 1
ATOM 2383 C C . ASN A 1 304 ? -11.365 -9.673 23.405 1.00 90.75 304 ASN A C 1
ATOM 2385 O O . ASN A 1 304 ? -12.495 -10.031 23.745 1.00 90.75 304 ASN A O 1
ATOM 2389 N N . MET A 1 305 ? -11.108 -9.098 22.240 1.00 92.69 305 MET A N 1
ATOM 2390 C CA . MET A 1 305 ? -12.127 -8.853 21.238 1.00 92.69 305 MET A CA 1
ATOM 2391 C C . MET A 1 305 ? -12.005 -9.905 20.132 1.00 92.69 305 MET A C 1
ATOM 2393 O O . MET A 1 305 ? -10.900 -10.132 19.647 1.00 92.69 305 MET A O 1
ATOM 2397 N N . PRO A 1 306 ? -13.106 -10.561 19.723 1.00 86.44 306 PRO A N 1
ATOM 2398 C CA . PRO A 1 306 ? -13.065 -11.492 18.602 1.00 86.44 306 PRO A CA 1
ATOM 2399 C C . PRO A 1 306 ? -12.594 -10.812 17.310 1.00 86.44 306 PRO A C 1
ATOM 2401 O O . PRO A 1 306 ? -13.015 -9.693 17.009 1.00 86.44 306 PRO A O 1
ATOM 2404 N N . ASP A 1 307 ? -11.816 -11.521 16.493 1.00 77.44 307 ASP A N 1
ATOM 2405 C CA . ASP A 1 307 ? -11.266 -10.992 15.234 1.00 77.44 307 ASP A CA 1
ATOM 2406 C C . ASP A 1 307 ? -12.369 -10.483 14.288 1.00 77.44 307 ASP A C 1
ATOM 2408 O O . ASP A 1 307 ? -12.189 -9.486 13.587 1.00 77.44 307 ASP A O 1
ATOM 2412 N N . SER A 1 308 ? -13.553 -11.108 14.350 1.00 77.50 308 SER A N 1
ATOM 2413 C CA . SER A 1 308 ? -14.746 -10.771 13.564 1.00 77.50 308 SER A CA 1
ATOM 2414 C C . SER A 1 308 ? -15.391 -9.422 13.902 1.00 77.50 308 SER A C 1
ATOM 2416 O O . SER A 1 308 ? -16.359 -9.041 13.243 1.00 77.50 308 SER A O 1
ATOM 2418 N N . VAL A 1 309 ? -14.944 -8.721 14.949 1.00 87.25 309 VAL A N 1
ATOM 2419 C CA . VAL A 1 309 ? -15.494 -7.405 15.297 1.00 87.25 309 VAL A CA 1
ATOM 2420 C C . VAL A 1 309 ? -14.980 -6.347 14.323 1.00 87.25 309 VAL A C 1
ATOM 2422 O O . VAL A 1 309 ? -13.783 -6.057 14.265 1.00 87.25 309 VAL A O 1
ATOM 2425 N N . ASP A 1 310 ? -15.909 -5.748 13.584 1.00 88.38 310 ASP A N 1
ATOM 2426 C CA . ASP A 1 310 ? -15.686 -4.554 12.772 1.00 88.38 310 ASP A CA 1
ATOM 2427 C C . ASP A 1 310 ? -15.686 -3.311 13.677 1.00 88.38 310 ASP A C 1
ATOM 2429 O O . ASP A 1 310 ? -16.739 -2.872 14.145 1.00 88.38 310 ASP A O 1
ATOM 2433 N N . ILE A 1 311 ? -14.501 -2.758 13.947 1.00 87.62 311 ILE A N 1
ATOM 2434 C CA . ILE A 1 311 ? -14.331 -1.621 14.864 1.00 87.62 311 ILE A CA 1
ATOM 2435 C C . ILE A 1 311 ? -14.876 -0.307 14.289 1.00 87.62 311 ILE A C 1
ATOM 2437 O O . ILE A 1 311 ? -15.223 0.591 15.051 1.00 87.62 311 ILE A O 1
ATOM 2441 N N . VAL A 1 312 ? -14.993 -0.203 12.959 1.00 84.81 312 VAL A N 1
ATOM 2442 C CA . VAL A 1 312 ? -15.581 0.965 12.291 1.00 84.81 312 VAL A CA 1
ATOM 2443 C C . VAL A 1 312 ? -17.084 0.975 12.545 1.00 84.81 312 VAL A C 1
ATOM 2445 O O . VAL A 1 312 ? -17.661 2.000 12.913 1.00 84.81 312 VAL A O 1
ATOM 2448 N N . LYS A 1 313 ? -17.723 -0.194 12.425 1.00 90.69 313 LYS A N 1
ATOM 2449 C CA . LYS A 1 313 ? -19.136 -0.351 12.771 1.00 90.69 313 LYS A CA 1
ATOM 2450 C C . LYS A 1 313 ? -19.363 -0.205 14.277 1.00 90.69 313 LYS A C 1
ATOM 2452 O O . LYS A 1 313 ? -20.201 0.593 14.686 1.00 90.69 313 LYS A O 1
ATOM 2457 N N . TYR A 1 314 ? -18.643 -0.969 15.095 1.00 95.81 314 TYR A N 1
ATOM 2458 C CA . TYR A 1 314 ? -18.857 -1.085 16.540 1.00 95.81 314 TYR A CA 1
ATOM 2459 C C . TYR A 1 314 ? -17.908 -0.184 17.345 1.00 95.81 314 TYR A C 1
ATOM 2461 O O . TYR A 1 314 ? -17.098 -0.665 18.133 1.00 95.81 314 TYR A O 1
ATOM 2469 N N . HIS A 1 315 ? -18.010 1.131 17.155 1.00 95.00 315 HIS A N 1
ATOM 2470 C CA . HIS A 1 315 ? -17.097 2.129 17.730 1.00 95.00 315 HIS A CA 1
ATOM 2471 C C . HIS A 1 315 ? -17.514 2.642 19.125 1.00 95.00 315 HIS A C 1
ATOM 2473 O O . HIS A 1 315 ? -16.896 3.566 19.646 1.00 95.00 315 HIS A O 1
ATOM 2479 N N . ASN A 1 316 ? -18.546 2.072 19.760 1.00 97.06 316 ASN A N 1
ATOM 2480 C CA . ASN A 1 316 ? -18.963 2.445 21.117 1.00 97.06 316 ASN A CA 1
ATOM 2481 C C . ASN A 1 316 ? -18.694 1.308 22.107 1.00 97.06 316 ASN A C 1
ATOM 2483 O O . ASN A 1 316 ? -19.173 0.194 21.910 1.00 97.06 316 ASN A O 1
ATOM 2487 N N . VAL A 1 317 ? -18.014 1.600 23.213 1.00 98.19 317 VAL A N 1
ATOM 2488 C CA . VAL A 1 317 ? -17.890 0.687 24.356 1.00 98.19 317 VAL A CA 1
ATOM 2489 C C . VAL A 1 317 ? -19.021 0.970 25.331 1.00 98.19 317 VAL A C 1
ATOM 2491 O O . VAL A 1 317 ? -19.155 2.098 25.799 1.00 98.19 317 VAL A O 1
ATOM 2494 N N . LEU A 1 318 ? -19.830 -0.036 25.664 1.00 98.31 318 LEU A N 1
ATOM 2495 C CA . LEU A 1 318 ? -20.956 0.102 26.589 1.00 98.31 318 LEU A CA 1
ATOM 2496 C C . LEU A 1 318 ? -20.747 -0.735 27.849 1.00 98.31 318 LEU A C 1
ATOM 2498 O O . LEU A 1 318 ? -20.378 -1.907 27.769 1.00 98.31 318 LEU A O 1
ATOM 2502 N N . ILE A 1 319 ? -21.088 -0.158 29.001 1.00 98.44 319 ILE A N 1
ATOM 2503 C CA . ILE A 1 319 ? -21.317 -0.902 30.242 1.00 98.44 319 ILE A CA 1
ATOM 2504 C C . ILE A 1 319 ? -22.818 -1.131 30.366 1.00 98.44 319 ILE A C 1
ATOM 2506 O O . ILE A 1 319 ? -23.579 -0.195 30.625 1.00 98.44 319 ILE A O 1
ATOM 2510 N N . TRP A 1 320 ? -23.261 -2.366 30.155 1.00 97.94 320 TRP A N 1
ATOM 2511 C CA . TRP A 1 320 ? -24.679 -2.705 30.062 1.00 97.94 320 TRP A CA 1
ATOM 2512 C C . TRP A 1 320 ? -25.117 -3.646 31.179 1.00 97.94 320 TRP A C 1
ATOM 2514 O O . TRP A 1 320 ? -24.473 -4.662 31.430 1.00 97.94 320 TRP A O 1
ATOM 2524 N N . CYS A 1 321 ? -26.250 -3.360 31.824 1.00 97.12 321 CYS A N 1
ATOM 2525 C CA . CYS A 1 321 ? -26.865 -4.287 32.768 1.00 97.12 321 CYS A CA 1
ATOM 2526 C C . CYS A 1 321 ? -27.865 -5.201 32.055 1.00 97.12 321 CYS A C 1
ATOM 2528 O O . CYS A 1 321 ? -28.958 -4.759 31.695 1.00 97.12 321 CYS A O 1
ATOM 2530 N N . GLN A 1 322 ? -27.538 -6.486 31.894 1.00 96.50 322 GLN A N 1
ATOM 2531 C CA . GLN A 1 322 ? -28.424 -7.447 31.225 1.00 96.50 322 GLN A CA 1
ATOM 2532 C C . GLN A 1 322 ? -29.716 -7.696 32.006 1.00 96.50 322 GLN A C 1
ATOM 2534 O O . GLN A 1 322 ? -30.800 -7.615 31.431 1.00 96.50 322 GLN A O 1
ATOM 2539 N N . ALA A 1 323 ? -29.617 -7.913 33.321 1.00 95.00 323 ALA A N 1
ATOM 2540 C CA . ALA A 1 323 ? -30.771 -8.199 34.176 1.00 95.00 323 ALA A CA 1
ATOM 2541 C C . ALA A 1 323 ? -31.873 -7.122 34.132 1.00 95.00 323 ALA A C 1
ATOM 2543 O O . ALA A 1 323 ? -33.052 -7.445 34.283 1.00 95.00 323 ALA A O 1
ATOM 2544 N N . PHE A 1 324 ? -31.501 -5.853 33.934 1.00 94.38 324 PHE A N 1
ATOM 2545 C CA . PHE A 1 324 ? -32.442 -4.727 33.908 1.00 94.38 324 PHE A CA 1
ATOM 2546 C C . PHE A 1 324 ? -32.593 -4.061 32.537 1.00 94.38 324 PHE A C 1
ATOM 2548 O O . PHE A 1 324 ? -33.490 -3.238 32.373 1.00 94.38 324 PHE A O 1
ATOM 2555 N N . GLY A 1 325 ? -31.761 -4.414 31.555 1.00 94.81 325 GLY A N 1
ATOM 2556 C CA . GLY A 1 325 ? -31.806 -3.836 30.213 1.00 94.81 325 GLY A CA 1
ATOM 2557 C C . GLY A 1 325 ? -31.511 -2.336 30.191 1.00 94.81 325 GLY A C 1
ATOM 2558 O O . GLY A 1 325 ? -32.205 -1.597 29.495 1.00 94.81 325 GLY A O 1
ATOM 2559 N N . VAL A 1 326 ? -30.524 -1.883 30.970 1.00 95.12 326 VAL A N 1
ATOM 2560 C CA . VAL A 1 326 ? -30.168 -0.459 31.093 1.00 95.12 326 VAL A CA 1
ATOM 2561 C C . VAL A 1 326 ? -28.678 -0.221 30.857 1.00 95.12 326 VAL A C 1
ATOM 2563 O O . VAL A 1 326 ? -27.840 -1.038 31.246 1.00 95.12 326 VAL A O 1
ATOM 2566 N N . LEU A 1 327 ? -28.358 0.921 30.249 1.00 96.94 327 LEU A N 1
ATOM 2567 C CA . LEU A 1 327 ? -26.993 1.406 30.053 1.00 96.94 327 LEU A CA 1
ATOM 2568 C C . LEU A 1 327 ? -26.491 2.085 31.333 1.00 96.94 327 LEU A C 1
ATOM 2570 O O . LEU A 1 327 ? -27.218 2.878 31.925 1.00 96.94 327 LEU A O 1
ATOM 2574 N N . PHE A 1 328 ? -25.258 1.790 31.746 1.00 97.31 328 PHE A N 1
ATOM 2575 C CA . PHE A 1 328 ? -24.596 2.446 32.881 1.00 97.31 328 PHE A CA 1
ATOM 2576 C C . PHE A 1 328 ? -23.628 3.542 32.429 1.00 97.31 328 PHE A C 1
ATOM 2578 O O . PHE A 1 328 ? -23.521 4.583 33.070 1.00 97.31 328 PHE A O 1
ATOM 2585 N N . GLY A 1 329 ? -22.941 3.329 31.313 1.00 97.25 329 GLY A N 1
ATOM 2586 C CA . GLY A 1 329 ? -22.050 4.318 30.724 1.00 97.25 329 GLY A CA 1
ATOM 2587 C C . GLY A 1 329 ? -21.578 3.880 29.351 1.00 97.25 329 GLY A C 1
ATOM 2588 O O . GLY A 1 329 ? -21.679 2.700 29.000 1.00 97.25 329 GLY A O 1
ATOM 2589 N N . SER A 1 330 ? -21.075 4.836 28.583 1.00 98.19 330 SER A N 1
ATOM 2590 C CA . SER A 1 330 ? -20.555 4.592 27.240 1.00 98.19 330 SER A CA 1
ATOM 2591 C C . SER A 1 330 ? -19.288 5.385 26.973 1.00 98.19 330 SER A C 1
ATOM 2593 O O . SER A 1 330 ? -19.159 6.489 27.486 1.00 98.19 330 SER A O 1
ATOM 2595 N N . ALA A 1 331 ? -18.397 4.851 26.147 1.00 98.19 331 ALA A N 1
ATOM 2596 C CA . ALA A 1 331 ? -17.245 5.562 25.607 1.00 98.19 331 ALA A CA 1
ATOM 2597 C C . ALA A 1 331 ? -17.243 5.416 24.081 1.00 98.19 331 ALA A C 1
ATOM 2599 O O . ALA A 1 331 ? -17.288 4.299 23.564 1.00 98.19 331 ALA A O 1
ATOM 2600 N N . GLU A 1 332 ? -17.217 6.535 23.363 1.00 97.25 332 GLU A N 1
ATOM 2601 C CA . GLU A 1 332 ? -17.103 6.551 21.903 1.00 97.25 332 GLU A CA 1
ATOM 2602 C C . GLU A 1 332 ? -15.621 6.540 21.520 1.00 97.25 332 GLU A C 1
ATOM 2604 O O . GLU A 1 332 ? -14.848 7.378 21.988 1.00 97.25 332 GLU A O 1
ATOM 2609 N N . LEU A 1 333 ? -15.212 5.559 20.719 1.00 96.44 333 LEU A N 1
ATOM 2610 C CA . LEU A 1 333 ? -13.824 5.354 20.337 1.00 96.44 333 LEU A CA 1
ATOM 2611 C C . LEU A 1 333 ? -13.461 6.221 19.137 1.00 96.44 333 LEU A C 1
ATOM 2613 O O . LEU A 1 333 ? -14.158 6.249 18.125 1.00 96.44 333 LEU A O 1
ATOM 2617 N N . SER A 1 334 ? -12.308 6.867 19.230 1.00 91.69 334 SER A N 1
ATOM 2618 C CA . SER A 1 334 ? -11.700 7.629 18.144 1.00 91.69 334 SER A CA 1
ATOM 2619 C C . SER A 1 334 ? -10.224 7.274 18.021 1.00 91.69 334 SER A C 1
ATOM 2621 O O . SER A 1 334 ? -9.599 6.867 19.000 1.00 91.69 334 SER A O 1
ATOM 2623 N N . VAL A 1 335 ? -9.667 7.392 16.816 1.00 86.44 335 VAL A N 1
ATOM 2624 C CA . VAL A 1 335 ? -8.241 7.127 16.583 1.00 86.44 335 VAL A CA 1
ATOM 2625 C C . VAL A 1 335 ? -7.406 8.099 17.414 1.00 86.44 335 VAL A C 1
ATOM 2627 O O . VAL A 1 335 ? -7.602 9.313 17.346 1.00 86.44 335 VAL A O 1
ATOM 2630 N N . VAL A 1 336 ? -6.457 7.567 18.182 1.00 81.69 336 VAL A N 1
ATOM 2631 C CA . VAL A 1 336 ? -5.460 8.384 18.873 1.00 81.69 336 VAL A CA 1
ATOM 2632 C C . VAL A 1 336 ? -4.387 8.745 17.849 1.00 81.69 336 VAL A C 1
ATOM 2634 O O . VAL A 1 336 ? -3.746 7.857 17.293 1.00 81.69 336 VAL A O 1
ATOM 2637 N N . GLY A 1 337 ? -4.228 10.036 17.545 1.00 53.69 337 GLY A N 1
ATOM 2638 C CA . GLY A 1 337 ? -3.175 10.499 16.636 1.00 53.69 337 GLY A CA 1
ATOM 2639 C C . GLY A 1 337 ? -1.793 10.153 17.194 1.00 53.69 337 GLY A C 1
ATOM 2640 O O . GLY A 1 337 ? -1.518 10.477 18.351 1.00 53.69 337 GLY A O 1
ATOM 2641 N N . ASN A 1 338 ? -0.974 9.482 16.378 1.00 44.00 338 ASN A N 1
ATOM 2642 C CA . ASN A 1 338 ? 0.419 9.142 16.689 1.00 44.00 338 ASN A CA 1
ATOM 2643 C C . ASN A 1 338 ? 1.314 10.377 16.822 1.00 44.00 338 ASN A C 1
ATOM 2645 O O . ASN A 1 338 ? 1.127 11.337 16.036 1.00 44.00 338 ASN A O 1
#